Protein AF-A0A382ZUW4-F1 (afdb_monomer_lite)

Sequence (255 aa):
NIIAMASIPDFDPNNYHTYNIENFRNRVISDAYEPGSTFKIIPLALSLEKNTFSLSDSIYCEEGEFLLSSNKKLHDHEPHALLSLEDIMAYSSNIGFAKLSDSFNNDDLYKFLKYFGFGTKSFVSLSNESQGIIRNTSNWSKTSKNYISIGQELSITNLQLALAYSVIANGGFLVRPNIVKNVMNISTENMLNKKNYSIRRVISKETADLVMQSLDKVIEIGTGKELNLDNYKIAGKTGTAQKYIDGEYSNYIAT

Radius of gyration: 19.76 Å; chains: 1; bounding box: 51×43×52 Å

Structure (mmCIF, N/CA/C/O backbone):
data_AF-A0A382ZUW4-F1
#
_entry.id   AF-A0A382ZUW4-F1
#
loop_
_atom_site.group_PDB
_atom_site.id
_atom_site.type_symbol
_atom_site.label_atom_id
_atom_site.label_alt_id
_atom_site.label_comp_id
_atom_site.label_asym_id
_atom_site.label_entity_id
_atom_site.label_seq_id
_atom_site.pdbx_PDB_ins_code
_atom_site.Cartn_x
_atom_site.Cartn_y
_atom_site.Cartn_z
_atom_site.occupancy
_atom_site.B_iso_or_equiv
_atom_site.auth_seq_id
_atom_site.auth_comp_id
_atom_site.auth_asym_id
_atom_site.auth_atom_id
_atom_site.pdbx_PDB_model_num
ATOM 1 N N . ASN A 1 1 ? 7.912 -10.982 -13.586 1.00 86.50 1 ASN A N 1
ATOM 2 C CA . ASN A 1 1 ? 8.372 -10.194 -14.753 1.00 86.50 1 ASN A CA 1
ATOM 3 C C . ASN A 1 1 ? 7.693 -8.843 -14.762 1.00 86.50 1 ASN A C 1
ATOM 5 O O . ASN A 1 1 ? 6.499 -8.792 -14.505 1.00 86.50 1 ASN A O 1
ATOM 9 N N . ILE A 1 2 ? 8.447 -7.783 -15.041 1.00 92.62 2 ILE A N 1
ATOM 10 C CA . ILE A 1 2 ? 7.904 -6.457 -15.351 1.00 92.62 2 ILE A CA 1
ATOM 11 C C . ILE A 1 2 ? 7.501 -6.490 -16.827 1.00 92.62 2 ILE A C 1
ATOM 13 O O . ILE A 1 2 ? 8.342 -6.777 -17.674 1.00 92.62 2 ILE A O 1
ATOM 17 N N . ILE A 1 3 ? 6.219 -6.269 -17.116 1.00 93.38 3 ILE A N 1
ATOM 18 C CA . ILE A 1 3 ? 5.690 -6.272 -18.491 1.00 93.38 3 ILE A CA 1
ATOM 19 C C . ILE A 1 3 ? 5.759 -4.864 -19.088 1.00 93.38 3 ILE A C 1
ATOM 21 O O . ILE A 1 3 ? 6.132 -4.705 -20.244 1.00 93.38 3 ILE A O 1
ATOM 25 N N . ALA A 1 4 ? 5.453 -3.852 -18.277 1.00 95.00 4 ALA A N 1
ATOM 26 C CA . ALA A 1 4 ? 5.554 -2.448 -18.635 1.00 95.00 4 ALA A CA 1
ATOM 27 C C . ALA A 1 4 ? 6.025 -1.637 -17.422 1.00 95.00 4 ALA A C 1
ATOM 29 O O . ALA A 1 4 ? 5.730 -1.980 -16.275 1.00 95.00 4 ALA A O 1
ATOM 30 N N . MET A 1 5 ? 6.773 -0.572 -17.689 1.00 94.81 5 MET A N 1
ATOM 31 C CA . MET A 1 5 ? 7.198 0.427 -16.716 1.00 94.81 5 MET A CA 1
ATOM 32 C C . MET A 1 5 ? 7.303 1.749 -17.468 1.00 94.81 5 MET A C 1
ATOM 34 O O . MET A 1 5 ? 8.072 1.843 -18.419 1.00 94.81 5 MET A O 1
ATOM 38 N N . ALA A 1 6 ? 6.513 2.735 -17.061 1.00 93.94 6 ALA A N 1
ATOM 39 C CA . ALA A 1 6 ? 6.474 4.050 -17.682 1.00 93.94 6 ALA A CA 1
ATOM 40 C C . ALA A 1 6 ? 6.598 5.124 -16.601 1.00 93.94 6 ALA A C 1
ATOM 42 O O . ALA A 1 6 ? 6.102 4.950 -15.488 1.00 93.94 6 ALA A O 1
ATOM 43 N N . SER A 1 7 ? 7.278 6.217 -16.929 1.00 92.50 7 SER A N 1
ATOM 44 C CA . SER A 1 7 ? 7.509 7.352 -16.041 1.00 92.50 7 SER A CA 1
ATOM 45 C C . SER A 1 7 ? 7.300 8.622 -16.848 1.00 92.50 7 SER A C 1
ATOM 47 O O . SER A 1 7 ? 7.846 8.737 -17.939 1.00 92.50 7 SER A O 1
ATOM 49 N N . ILE A 1 8 ? 6.511 9.556 -16.321 1.00 91.12 8 ILE A N 1
ATOM 50 C CA . ILE A 1 8 ? 6.283 10.863 -16.940 1.00 91.12 8 ILE A CA 1
ATOM 51 C C . ILE A 1 8 ? 6.610 11.994 -15.947 1.00 91.12 8 ILE A C 1
ATOM 53 O O . ILE A 1 8 ? 6.440 11.801 -14.738 1.00 91.12 8 ILE A O 1
ATOM 57 N N . PRO A 1 9 ? 7.068 13.170 -16.418 1.00 92.25 9 PRO A N 1
ATOM 58 C CA . PRO A 1 9 ? 7.468 13.455 -17.802 1.00 92.25 9 PRO A CA 1
ATOM 59 C C . PRO A 1 9 ? 8.665 12.595 -18.242 1.00 92.25 9 PRO A C 1
ATOM 61 O O . PRO A 1 9 ? 9.509 12.256 -17.416 1.00 92.25 9 PRO A O 1
ATOM 64 N N . ASP A 1 10 ? 8.694 12.231 -19.526 1.00 92.06 10 ASP A N 1
ATOM 65 C CA . ASP A 1 10 ? 9.742 11.402 -20.142 1.00 92.06 10 ASP A CA 1
ATOM 66 C C . ASP A 1 10 ? 10.670 12.261 -21.030 1.00 92.06 10 ASP A C 1
ATOM 68 O O . ASP A 1 10 ? 10.562 13.497 -21.066 1.00 92.06 10 ASP A O 1
ATOM 72 N N . PHE A 1 11 ? 11.592 11.622 -21.743 1.00 94.56 11 PHE A N 1
ATOM 73 C CA . PHE A 1 11 ? 12.515 12.242 -22.687 1.00 94.56 11 PHE A CA 1
ATOM 74 C C . PHE A 1 11 ? 12.698 11.384 -23.946 1.00 94.56 11 PHE A C 1
ATOM 76 O O . PHE A 1 11 ? 12.593 10.161 -23.904 1.00 94.56 11 PHE A O 1
ATOM 83 N N . ASP A 1 12 ? 13.021 12.019 -25.077 1.00 95.88 12 ASP A N 1
ATOM 84 C CA . ASP A 1 12 ? 13.465 11.297 -26.274 1.00 95.88 12 ASP A CA 1
ATOM 85 C C . ASP A 1 12 ? 14.979 11.036 -26.178 1.00 95.88 12 ASP A C 1
ATOM 87 O O . ASP A 1 12 ? 15.761 11.993 -26.204 1.00 95.88 12 ASP A O 1
ATOM 91 N N . PRO A 1 13 ? 15.436 9.773 -26.098 1.00 94.69 13 PRO A N 1
ATOM 92 C CA . PRO A 1 13 ? 16.858 9.462 -26.014 1.00 94.69 13 PRO A CA 1
ATOM 93 C C . PRO A 1 13 ? 17.650 9.887 -27.261 1.00 94.69 13 PRO A C 1
ATOM 95 O O . PRO A 1 13 ? 18.852 10.124 -27.143 1.00 94.69 13 PRO A O 1
ATOM 98 N N . ASN A 1 14 ? 17.015 10.053 -28.429 1.00 97.38 14 ASN A N 1
ATOM 99 C CA . ASN A 1 14 ? 17.683 10.582 -29.626 1.00 97.38 14 ASN A CA 1
ATOM 100 C C . ASN A 1 14 ? 17.950 12.093 -29.530 1.00 97.38 14 ASN A C 1
ATOM 102 O O . ASN A 1 14 ? 18.879 12.594 -30.159 1.00 97.38 14 ASN A O 1
ATOM 106 N N . ASN A 1 15 ? 17.170 12.814 -28.719 1.00 96.50 15 ASN A N 1
ATOM 107 C CA . ASN A 1 15 ? 17.236 14.268 -28.553 1.00 96.50 15 ASN A CA 1
ATOM 108 C C . ASN A 1 15 ? 17.419 14.676 -27.080 1.00 96.50 15 ASN A C 1
ATOM 110 O O . ASN A 1 15 ? 16.984 15.752 -26.666 1.00 96.50 15 ASN A O 1
ATOM 114 N N . TYR A 1 16 ? 18.082 13.831 -26.282 1.00 94.31 16 TYR A N 1
ATOM 115 C CA . TYR A 1 16 ? 18.131 13.944 -24.818 1.00 94.31 16 TYR A CA 1
ATOM 116 C C . TYR A 1 16 ? 18.601 15.322 -24.316 1.00 94.31 16 TYR A C 1
ATOM 118 O O . TYR A 1 16 ? 18.093 15.827 -23.323 1.00 94.31 16 TYR A O 1
ATOM 126 N N . HIS A 1 17 ? 19.524 15.969 -25.031 1.00 95.44 17 HIS A N 1
ATOM 127 C CA . HIS A 1 17 ? 20.090 17.280 -24.694 1.00 95.44 17 HIS A CA 1
ATOM 128 C C . HIS A 1 17 ? 19.070 18.437 -24.697 1.00 95.44 17 HIS A C 1
ATOM 130 O O . HIS A 1 17 ? 19.372 19.509 -24.180 1.00 95.44 17 HIS A O 1
ATOM 136 N N . THR A 1 18 ? 17.882 18.237 -25.275 1.00 96.12 18 THR A N 1
ATOM 137 C CA . THR A 1 18 ? 16.794 19.232 -25.301 1.00 96.12 18 THR A CA 1
ATOM 138 C C . THR A 1 18 ? 15.864 19.150 -24.086 1.00 96.12 18 THR A C 1
ATOM 140 O O . THR A 1 18 ? 15.024 20.029 -23.894 1.00 96.12 18 THR A O 1
ATOM 143 N N . TYR A 1 19 ? 16.016 18.119 -23.251 1.00 95.94 19 TYR A N 1
ATOM 144 C CA . TYR A 1 19 ? 15.173 17.866 -22.085 1.00 95.94 19 TYR A CA 1
ATOM 145 C C . TYR A 1 19 ? 15.888 18.243 -20.784 1.00 95.94 19 TYR A C 1
ATOM 147 O O . TYR A 1 19 ? 17.115 18.232 -20.687 1.00 95.94 19 TYR A O 1
ATOM 155 N N . ASN A 1 20 ? 15.104 18.548 -19.747 1.00 95.12 20 ASN A N 1
ATOM 156 C CA . ASN A 1 20 ? 15.636 18.731 -18.401 1.00 95.12 20 ASN A CA 1
ATOM 157 C C . ASN A 1 20 ? 16.141 17.385 -17.854 1.00 95.12 20 ASN A C 1
ATOM 159 O O . ASN A 1 20 ? 15.473 16.364 -18.012 1.00 95.12 20 ASN A O 1
ATOM 163 N N . ILE A 1 21 ? 17.284 17.392 -17.163 1.00 91.69 21 ILE A N 1
ATOM 164 C CA . ILE A 1 21 ? 17.867 16.200 -16.534 1.00 91.69 21 ILE A CA 1
ATOM 165 C C . ILE A 1 21 ? 16.903 15.497 -15.561 1.00 91.69 21 ILE A C 1
ATOM 167 O O . ILE A 1 21 ? 16.954 14.276 -15.421 1.00 91.69 21 ILE A O 1
ATOM 171 N N . GLU A 1 22 ? 15.969 16.233 -14.950 1.00 90.38 22 GLU A N 1
ATOM 172 C CA . GLU A 1 22 ? 14.911 15.682 -14.092 1.00 90.38 22 GLU A CA 1
ATOM 173 C C . GLU A 1 22 ? 13.962 14.719 -14.826 1.00 90.38 22 GLU A C 1
ATOM 175 O O . GLU A 1 22 ? 13.351 13.856 -14.188 1.00 90.38 22 GLU A O 1
ATOM 180 N N . ASN A 1 23 ? 13.841 14.820 -16.155 1.00 92.62 23 ASN A N 1
ATOM 181 C CA . ASN A 1 23 ? 13.031 13.901 -16.961 1.00 92.62 23 ASN A CA 1
ATOM 182 C C . ASN A 1 23 ? 13.703 12.534 -17.133 1.00 92.62 23 ASN A C 1
ATOM 184 O O . ASN A 1 23 ? 13.030 11.556 -17.431 1.00 92.62 23 ASN A O 1
ATOM 188 N N . PHE A 1 24 ? 15.019 12.426 -16.919 1.00 91.88 24 PHE A N 1
ATOM 189 C CA . PHE A 1 24 ? 15.742 11.154 -17.079 1.00 91.88 24 PHE A CA 1
ATOM 190 C C . PHE A 1 24 ? 15.515 10.204 -15.898 1.00 91.88 24 PHE A C 1
ATOM 192 O O . PHE A 1 24 ? 15.989 9.064 -15.878 1.00 91.88 24 PHE A O 1
ATOM 199 N N . ARG A 1 25 ? 14.809 10.684 -14.875 1.00 91.38 25 ARG A N 1
ATOM 200 C CA . ARG A 1 25 ? 14.517 9.951 -13.657 1.00 91.38 25 ARG A CA 1
ATOM 201 C C . ARG A 1 25 ? 13.393 8.945 -13.896 1.00 91.38 25 ARG A C 1
ATOM 203 O O . ARG A 1 25 ? 12.265 9.308 -14.216 1.00 91.38 25 ARG A O 1
ATOM 210 N N . ASN A 1 26 ? 13.676 7.669 -13.639 1.00 94.38 26 ASN A N 1
ATOM 211 C CA . ASN A 1 26 ? 12.643 6.638 -13.604 1.00 94.38 26 ASN A CA 1
ATOM 212 C C . ASN A 1 26 ? 11.903 6.662 -12.258 1.00 94.38 26 ASN A C 1
ATOM 214 O O . ASN A 1 26 ? 12.249 5.935 -11.319 1.00 94.38 26 ASN A O 1
ATOM 218 N N . ARG A 1 27 ? 10.851 7.482 -12.190 1.00 94.62 27 ARG A N 1
ATOM 219 C CA . ARG A 1 27 ? 10.090 7.760 -10.963 1.00 94.62 27 ARG A CA 1
ATOM 220 C C . ARG A 1 27 ? 9.461 6.515 -10.350 1.00 94.62 27 ARG A C 1
ATOM 222 O O . ARG A 1 27 ? 9.294 6.459 -9.137 1.00 94.62 27 ARG A O 1
ATOM 229 N N . VAL A 1 28 ? 9.206 5.477 -11.152 1.00 95.00 28 VAL A N 1
ATOM 230 C CA . VAL A 1 28 ? 8.639 4.203 -10.680 1.00 95.00 28 VAL A CA 1
ATOM 231 C C . VAL A 1 28 ? 9.516 3.542 -9.613 1.00 95.00 28 VAL A C 1
ATOM 233 O O . VAL A 1 28 ? 8.997 2.901 -8.696 1.00 95.00 28 VAL A O 1
ATOM 236 N N . ILE A 1 29 ? 10.838 3.697 -9.729 1.00 96.19 29 ILE A N 1
ATOM 237 C CA . ILE A 1 29 ? 11.817 3.080 -8.825 1.00 96.19 29 ILE A CA 1
ATOM 238 C C . ILE A 1 29 ? 12.565 4.096 -7.966 1.00 96.19 29 ILE A C 1
ATOM 240 O O . ILE A 1 29 ? 13.100 3.720 -6.925 1.00 96.19 29 ILE A O 1
ATOM 244 N N . SER A 1 30 ? 12.647 5.358 -8.386 1.00 94.94 30 SER A N 1
ATOM 245 C CA . SER A 1 30 ? 13.457 6.364 -7.698 1.00 94.94 30 SER A CA 1
ATOM 246 C C . SER A 1 30 ? 12.671 7.252 -6.747 1.00 94.94 30 SER A C 1
ATOM 248 O O . SER A 1 30 ? 13.274 7.819 -5.835 1.00 94.94 30 SER A O 1
ATOM 250 N N . ASP A 1 31 ? 11.370 7.435 -6.963 1.00 93.94 31 ASP A N 1
ATOM 251 C CA . ASP A 1 31 ? 10.562 8.380 -6.189 1.00 93.94 31 ASP A CA 1
ATOM 252 C C . ASP A 1 31 ? 9.855 7.582 -5.101 1.00 93.94 31 ASP A C 1
ATOM 254 O O . ASP A 1 31 ? 9.109 6.644 -5.379 1.00 93.94 31 ASP A O 1
ATOM 258 N N . ALA A 1 32 ? 10.148 7.927 -3.848 1.00 94.31 32 ALA A N 1
ATOM 259 C CA . ALA A 1 32 ? 9.439 7.389 -2.702 1.00 94.31 32 ALA A CA 1
ATOM 260 C C . ALA A 1 32 ? 8.467 8.446 -2.185 1.00 94.31 32 ALA A C 1
ATOM 262 O O . ALA A 1 32 ? 8.841 9.608 -2.028 1.00 94.31 32 ALA A O 1
ATOM 263 N N . TYR A 1 33 ? 7.238 8.031 -1.918 1.00 94.38 33 TYR A N 1
ATOM 264 C CA . TYR A 1 33 ? 6.149 8.902 -1.493 1.00 94.38 33 TYR A CA 1
ATOM 265 C C . TYR A 1 33 ? 5.260 8.175 -0.483 1.00 94.38 33 TYR A C 1
ATOM 267 O O . TYR A 1 33 ? 5.377 6.957 -0.317 1.00 94.38 33 TYR A O 1
ATOM 275 N N . GLU A 1 34 ? 4.401 8.918 0.210 1.00 95.44 34 GLU A N 1
ATOM 276 C CA . GLU A 1 34 ? 3.400 8.326 1.096 1.00 95.44 34 GLU A CA 1
ATOM 277 C C . GLU A 1 34 ? 2.258 7.722 0.261 1.00 95.44 34 GLU A C 1
ATOM 279 O O . GLU A 1 34 ? 1.581 8.457 -0.456 1.00 95.44 34 GLU A O 1
ATOM 284 N N . PRO A 1 35 ? 2.029 6.400 0.308 1.00 95.06 35 PRO A N 1
ATOM 285 C CA . PRO A 1 35 ? 1.096 5.726 -0.601 1.00 95.06 35 PRO A CA 1
ATOM 286 C C . PRO A 1 35 ? -0.388 5.995 -0.315 1.00 95.06 35 PRO A C 1
ATOM 288 O O . PRO A 1 35 ? -1.248 5.671 -1.145 1.00 95.06 35 PRO A O 1
ATOM 291 N N . GLY A 1 36 ? -0.708 6.541 0.863 1.00 94.81 36 GLY A N 1
ATOM 292 C CA . GLY A 1 36 ? -2.081 6.779 1.296 1.00 94.81 36 GLY A CA 1
ATOM 293 C C . GLY A 1 36 ? -2.942 5.515 1.206 1.00 94.81 36 GLY A C 1
ATOM 294 O O . GLY A 1 36 ? -2.493 4.396 1.465 1.00 94.81 36 GLY A O 1
ATOM 295 N N . SER A 1 37 ? -4.193 5.674 0.769 1.00 95.19 37 SER A N 1
ATOM 296 C CA . SER A 1 37 ? -5.183 4.586 0.781 1.00 95.19 37 SER A CA 1
ATOM 297 C C . SER A 1 37 ? -4.825 3.354 -0.061 1.00 95.19 37 SER A C 1
ATOM 299 O O . SER A 1 37 ? -5.344 2.276 0.230 1.00 95.19 37 SER A O 1
ATOM 301 N N . THR A 1 38 ? -3.920 3.452 -1.044 1.00 95.88 38 THR A N 1
ATOM 302 C CA . THR A 1 38 ? -3.452 2.268 -1.799 1.00 95.88 38 THR A CA 1
ATOM 303 C C . THR A 1 38 ? -2.745 1.244 -0.906 1.00 95.88 38 THR A C 1
ATOM 305 O O . THR A 1 38 ? -2.681 0.061 -1.241 1.00 95.88 38 THR A O 1
ATOM 308 N N . PHE A 1 39 ? -2.250 1.681 0.252 1.00 97.50 39 PHE A N 1
ATOM 309 C CA . PHE A 1 39 ? -1.511 0.872 1.211 1.00 97.50 39 PHE A CA 1
ATOM 310 C C . PHE A 1 39 ? -2.391 0.029 2.138 1.00 97.50 39 PHE A C 1
ATOM 312 O O . PHE A 1 39 ? -1.900 -0.904 2.770 1.00 97.50 39 PHE A O 1
ATOM 319 N N . LYS A 1 40 ? -3.693 0.321 2.211 1.00 98.06 40 LYS A N 1
ATOM 320 C CA . LYS A 1 40 ? -4.644 -0.309 3.145 1.00 98.06 40 LYS A CA 1
ATOM 321 C C . LYS A 1 40 ? -4.769 -1.832 2.992 1.00 98.06 40 LYS A C 1
ATOM 323 O O . LYS A 1 40 ? -5.182 -2.507 3.930 1.00 98.06 40 LYS A O 1
ATOM 328 N N . ILE A 1 41 ? -4.297 -2.394 1.874 1.00 98.25 41 ILE A N 1
ATOM 329 C CA . ILE A 1 41 ? -4.129 -3.847 1.709 1.00 98.25 41 ILE A CA 1
ATOM 330 C C . ILE A 1 41 ? -3.250 -4.475 2.800 1.00 98.25 41 ILE A C 1
ATOM 332 O O . ILE A 1 41 ? -3.447 -5.634 3.146 1.00 98.25 41 ILE A O 1
ATOM 336 N N . ILE A 1 42 ? -2.295 -3.728 3.357 1.00 98.69 42 ILE A N 1
ATOM 337 C CA . ILE A 1 42 ? -1.332 -4.234 4.336 1.00 98.69 42 ILE A CA 1
ATOM 338 C C . ILE A 1 42 ? -1.969 -4.478 5.708 1.00 98.69 42 ILE A C 1
ATOM 340 O O . ILE A 1 42 ? -1.914 -5.616 6.172 1.00 98.69 42 ILE A O 1
ATOM 344 N N . PRO A 1 43 ? -2.573 -3.481 6.385 1.00 98.56 43 PRO A N 1
ATOM 345 C CA . PRO A 1 43 ? -3.249 -3.728 7.658 1.00 98.56 43 PRO A CA 1
ATOM 346 C C . PRO A 1 43 ? -4.433 -4.692 7.514 1.00 98.56 43 PRO A C 1
ATOM 348 O O . PRO A 1 43 ? -4.643 -5.504 8.414 1.00 98.56 43 PRO A O 1
ATOM 351 N N . LEU A 1 44 ? -5.147 -4.671 6.377 1.00 98.69 44 LEU A N 1
ATOM 352 C CA . LEU A 1 44 ? -6.187 -5.660 6.081 1.00 98.69 44 LEU A CA 1
ATOM 353 C C . LEU A 1 44 ? -5.600 -7.077 6.083 1.00 98.69 44 LEU A C 1
ATOM 355 O O . LEU A 1 44 ? -6.014 -7.912 6.886 1.00 98.69 44 LEU A O 1
ATOM 359 N N . ALA A 1 45 ? -4.583 -7.327 5.253 1.00 98.69 45 ALA A N 1
ATOM 360 C CA . ALA A 1 45 ? -3.927 -8.628 5.167 1.00 98.69 45 ALA A CA 1
ATOM 361 C C . ALA A 1 45 ? -3.343 -9.078 6.513 1.00 98.69 45 ALA A C 1
ATOM 363 O O . ALA A 1 45 ? -3.424 -10.255 6.839 1.00 98.69 45 ALA A O 1
ATOM 364 N N . LEU A 1 46 ? -2.781 -8.161 7.309 1.00 98.75 46 LEU A N 1
ATOM 365 C CA . LEU A 1 46 ? -2.236 -8.489 8.626 1.00 98.75 46 LEU A CA 1
ATOM 366 C C . LEU A 1 46 ? -3.326 -8.956 9.596 1.00 98.75 46 LEU A C 1
ATOM 368 O O . LEU A 1 46 ? -3.134 -9.956 10.285 1.00 98.75 46 LEU A O 1
ATOM 372 N N . SER A 1 47 ? -4.455 -8.245 9.651 1.00 98.56 47 SER A N 1
ATOM 373 C CA . SER A 1 47 ? -5.569 -8.606 10.538 1.00 98.56 47 SER A CA 1
ATOM 374 C C . SER A 1 47 ? -6.168 -9.973 10.191 1.00 98.56 47 SER A C 1
ATOM 376 O O . SER A 1 47 ? -6.396 -10.794 11.080 1.00 98.56 47 SER A O 1
ATOM 378 N N . LEU A 1 48 ? -6.314 -10.253 8.893 1.00 98.62 48 LEU A N 1
ATOM 379 C CA . LEU A 1 48 ? -6.814 -11.525 8.377 1.00 98.62 48 LEU A CA 1
ATOM 380 C C . LEU A 1 48 ? -5.810 -12.663 8.614 1.00 98.62 48 LEU A C 1
ATOM 382 O O . LEU A 1 48 ? -6.178 -13.700 9.152 1.00 98.62 48 LEU A O 1
ATOM 386 N N . GLU A 1 49 ? -4.522 -12.457 8.312 1.00 98.62 49 GLU A N 1
ATOM 387 C CA . GLU A 1 49 ? -3.476 -13.475 8.512 1.00 98.62 49 GLU A CA 1
ATOM 388 C C . GLU A 1 49 ? -3.320 -13.857 9.990 1.00 98.62 49 GLU A C 1
ATOM 390 O O . GLU A 1 49 ? -3.032 -15.008 10.319 1.00 98.62 49 GLU A O 1
ATOM 395 N N . LYS A 1 50 ? -3.529 -12.900 10.902 1.00 98.06 50 LYS A N 1
ATOM 396 C CA . LYS A 1 50 ? -3.509 -13.153 12.348 1.00 98.06 50 LYS A CA 1
ATOM 397 C C . LYS A 1 50 ? -4.847 -13.644 12.901 1.00 98.06 50 LYS A C 1
ATOM 399 O O . LYS A 1 50 ? -4.904 -13.934 14.095 1.00 98.06 50 LYS A O 1
ATOM 404 N N . ASN A 1 51 ? -5.883 -13.763 12.067 1.00 97.38 51 ASN A N 1
ATOM 405 C CA . ASN A 1 51 ? -7.256 -14.094 12.456 1.00 97.38 51 ASN A CA 1
ATOM 406 C C . ASN A 1 51 ? -7.785 -13.198 13.592 1.00 97.38 51 ASN A C 1
ATOM 408 O O . ASN A 1 51 ? -8.498 -13.666 14.478 1.00 97.38 51 ASN A O 1
ATOM 412 N N . THR A 1 52 ? -7.389 -11.921 13.613 1.00 97.62 52 THR A N 1
ATOM 413 C CA . THR A 1 52 ? -7.874 -10.965 14.621 1.00 97.62 52 THR A CA 1
ATOM 414 C C . THR A 1 52 ? -9.216 -10.359 14.233 1.00 97.62 52 THR A C 1
ATOM 416 O O . THR A 1 52 ? -9.939 -9.911 15.116 1.00 97.62 52 THR A O 1
ATOM 419 N N . PHE A 1 53 ? -9.532 -10.361 12.936 1.00 97.94 53 PHE A N 1
ATOM 420 C CA . PHE A 1 53 ? -10.800 -9.935 12.349 1.00 97.94 53 PHE A CA 1
ATOM 421 C C . PHE A 1 53 ? -11.174 -10.854 11.178 1.00 97.94 53 PHE A C 1
ATOM 423 O O . PHE A 1 53 ? -10.302 -11.380 10.484 1.00 97.94 53 PHE A O 1
ATOM 430 N N . SER A 1 54 ? -12.473 -10.985 10.934 1.00 97.94 54 SER A N 1
ATOM 431 C CA . SER A 1 54 ? -13.093 -11.527 9.722 1.00 97.94 54 SER A CA 1
ATOM 432 C C . SER A 1 54 ? -13.654 -10.393 8.858 1.00 97.94 54 SER A C 1
ATOM 434 O O . SER A 1 54 ? -13.910 -9.300 9.355 1.00 97.94 54 SER A O 1
ATOM 436 N N . LEU A 1 55 ? -13.907 -10.640 7.567 1.00 97.75 55 LEU A N 1
ATOM 437 C CA . LEU A 1 55 ? -14.444 -9.607 6.662 1.00 97.75 55 LEU A CA 1
ATOM 438 C C . LEU A 1 55 ? -15.811 -9.047 7.097 1.00 97.75 55 LEU A C 1
ATOM 440 O O . LEU A 1 55 ? -16.092 -7.876 6.864 1.00 97.75 55 LEU A O 1
ATOM 444 N N . SER A 1 56 ? -16.630 -9.866 7.761 1.00 97.81 56 SER A N 1
ATOM 445 C CA . SER A 1 56 ? -17.943 -9.477 8.290 1.00 97.81 56 SER A CA 1
ATOM 446 C C . SER A 1 56 ? -17.882 -8.749 9.634 1.00 97.81 56 SER A C 1
ATOM 448 O O . SER A 1 56 ? -18.886 -8.183 10.071 1.00 97.81 56 SER A O 1
ATOM 450 N N . ASP A 1 57 ? -16.739 -8.792 10.324 1.00 98.25 57 ASP A N 1
ATOM 451 C CA . ASP A 1 57 ? -16.597 -8.114 11.608 1.00 98.25 57 ASP A CA 1
ATOM 452 C C . ASP A 1 57 ? -16.663 -6.609 11.387 1.00 98.25 57 ASP A C 1
ATOM 454 O O . ASP A 1 57 ? -16.161 -6.084 10.394 1.00 98.25 57 ASP A O 1
ATOM 458 N N . SER A 1 58 ? -17.318 -5.915 12.311 1.00 97.69 58 SER A N 1
ATOM 459 C CA . SER A 1 58 ? -17.650 -4.508 12.131 1.00 97.69 58 SER A CA 1
ATOM 460 C C . SER A 1 58 ? -16.894 -3.602 13.093 1.00 97.69 58 SER A C 1
ATOM 462 O O . SER A 1 58 ? -16.671 -3.945 14.255 1.00 97.69 58 SER A O 1
ATOM 464 N N . ILE A 1 59 ? -16.539 -2.413 12.616 1.00 98.38 59 ILE A N 1
ATOM 465 C CA . ILE A 1 59 ? -15.913 -1.350 13.403 1.00 98.38 59 ILE A CA 1
ATOM 466 C C . ILE A 1 59 ? -16.818 -0.123 13.345 1.00 98.38 59 ILE A C 1
ATOM 468 O O . ILE A 1 59 ? -17.340 0.242 12.293 1.00 98.38 59 ILE A O 1
ATOM 472 N N . TYR A 1 60 ? -16.998 0.525 14.495 1.00 98.19 60 TYR A N 1
ATOM 473 C CA . TYR A 1 60 ? -17.661 1.821 14.558 1.00 98.19 60 TYR A CA 1
ATOM 474 C C . TYR A 1 60 ? -16.712 2.919 14.047 1.00 98.19 60 TYR A C 1
ATOM 476 O O . TYR A 1 60 ? -15.682 3.188 14.672 1.00 98.19 60 TYR A O 1
ATOM 484 N N . CYS A 1 61 ? -17.050 3.544 12.923 1.00 97.38 61 CYS A N 1
ATOM 485 C CA . CYS A 1 61 ? -16.301 4.591 12.225 1.00 97.38 61 CYS A CA 1
ATOM 486 C C . CYS A 1 61 ? -16.681 6.022 12.652 1.00 97.38 61 CYS A C 1
ATOM 488 O O . CYS A 1 61 ? -16.313 6.978 11.974 1.00 97.38 61 CYS A O 1
ATOM 490 N N . GLU A 1 62 ? -17.336 6.181 13.810 1.00 97.56 62 GLU A N 1
ATOM 491 C CA . GLU A 1 62 ? -17.518 7.480 14.491 1.00 97.56 62 GLU A CA 1
ATOM 492 C C . GLU A 1 62 ? -18.252 8.528 13.644 1.00 97.56 62 GLU A C 1
ATOM 494 O O . GLU A 1 62 ? -17.958 9.719 13.726 1.00 97.56 62 GLU A O 1
ATOM 499 N N . GLU A 1 63 ? -19.178 8.090 12.786 1.00 96.69 63 GLU A N 1
ATOM 500 C CA . GLU A 1 63 ? -19.929 8.978 11.887 1.00 96.69 63 GLU A CA 1
ATOM 501 C C . GLU A 1 63 ? -19.010 9.870 11.025 1.00 96.69 63 GLU A C 1
ATOM 503 O O . GLU A 1 63 ? -19.373 10.983 10.648 1.00 96.69 63 GLU A O 1
ATOM 508 N N . GLY A 1 64 ? -17.797 9.395 10.713 1.00 94.81 64 GLY A N 1
ATOM 509 C CA . GLY A 1 64 ? -16.838 10.078 9.842 1.00 94.81 64 GLY A CA 1
ATOM 510 C C . GLY A 1 64 ? -15.883 11.069 10.516 1.00 94.81 64 GLY A C 1
ATOM 511 O O . GLY A 1 64 ? -15.033 11.631 9.819 1.00 94.81 64 GLY A O 1
ATOM 512 N N . GLU A 1 65 ? -15.942 11.266 11.838 1.00 96.62 65 GLU A N 1
ATOM 513 C CA . GLU A 1 65 ? -14.971 12.090 12.573 1.00 96.62 65 GLU A CA 1
ATOM 514 C C . GLU A 1 65 ? -14.491 11.406 13.858 1.00 96.62 65 GLU A C 1
ATOM 516 O O . GLU A 1 65 ? -15.253 11.173 14.789 1.00 96.62 65 GLU A O 1
ATOM 521 N N . PHE A 1 66 ? -13.183 11.160 13.958 1.00 95.75 66 PHE A N 1
ATOM 522 C CA . PHE A 1 66 ? -12.589 10.487 15.113 1.00 95.75 66 PHE A CA 1
ATOM 523 C C . PHE A 1 66 ? -11.428 11.278 15.713 1.00 95.75 66 PHE A C 1
ATOM 525 O O . PHE A 1 66 ? -10.435 11.575 15.044 1.00 95.75 66 PHE A O 1
ATOM 532 N N . LEU A 1 67 ? -11.507 11.574 17.013 1.00 94.81 67 LEU A N 1
ATOM 533 C CA . LEU A 1 67 ? -10.414 12.190 17.765 1.00 94.81 67 LEU A CA 1
ATOM 534 C C . LEU A 1 67 ? -9.371 11.131 18.159 1.00 94.81 67 LEU A C 1
ATOM 536 O O . LEU A 1 67 ? -9.440 10.535 19.231 1.00 94.81 67 LEU A O 1
ATOM 540 N N . LEU A 1 68 ? -8.376 10.924 17.294 1.00 92.38 68 LEU A N 1
ATOM 541 C CA . LEU A 1 68 ? -7.299 9.950 17.496 1.00 92.38 68 LEU A CA 1
ATOM 542 C C . LEU A 1 68 ? -6.408 10.282 18.706 1.00 92.38 68 LEU A C 1
ATOM 544 O O . LEU A 1 68 ? -5.909 9.398 19.398 1.00 92.38 68 LEU A O 1
ATOM 548 N N . SER A 1 69 ? -6.158 11.567 18.951 1.00 90.00 69 SER A N 1
ATOM 549 C CA . SER A 1 69 ? -5.478 12.055 20.157 1.00 90.00 69 SER A CA 1
ATOM 550 C C . SER A 1 69 ? -5.901 13.495 20.430 1.00 90.00 69 SER A C 1
ATOM 552 O O . SER A 1 69 ? -6.493 14.111 19.550 1.00 90.00 69 SER A O 1
ATOM 554 N N . SER A 1 70 ? -5.571 14.053 21.602 1.00 80.94 70 SER A N 1
ATOM 555 C CA . SER A 1 70 ? -6.066 15.360 22.078 1.00 80.94 70 SER A CA 1
ATOM 556 C C . SER A 1 70 ? -6.089 16.483 21.030 1.00 80.94 70 SER A C 1
ATOM 558 O O . SER A 1 70 ? -7.005 17.292 21.061 1.00 80.94 70 SER A O 1
ATOM 560 N N . ASN A 1 71 ? -5.142 16.496 20.081 1.00 83.75 71 ASN A N 1
ATOM 561 C CA . ASN A 1 71 ? -5.053 17.506 19.019 1.00 83.75 71 ASN A CA 1
ATOM 562 C C . ASN A 1 71 ? -5.019 16.923 17.591 1.00 83.75 71 ASN A C 1
ATOM 564 O O . ASN A 1 71 ? -4.627 17.623 16.661 1.00 83.75 71 ASN A O 1
ATOM 568 N N . LYS A 1 72 ? -5.359 15.644 17.389 1.00 87.56 72 LYS A N 1
ATOM 569 C CA . LYS A 1 72 ? -5.336 15.011 16.059 1.00 87.56 72 LYS A CA 1
ATOM 570 C C . LYS A 1 72 ? -6.667 14.335 15.773 1.00 87.56 72 LYS A C 1
ATOM 572 O O . LYS A 1 72 ? -7.021 13.375 16.456 1.00 87.56 72 LYS A O 1
ATOM 577 N N . LYS A 1 73 ? -7.360 14.822 14.746 1.00 92.19 73 LYS A N 1
ATOM 578 C CA . LYS A 1 73 ? -8.584 14.222 14.216 1.00 92.19 73 LYS A CA 1
ATOM 579 C C . LYS A 1 73 ? -8.284 13.440 12.942 1.00 92.19 73 LYS A C 1
ATOM 581 O O . LYS A 1 73 ? -7.403 13.819 12.170 1.00 92.19 73 LYS A O 1
ATOM 586 N N . LEU A 1 74 ? -9.010 12.351 12.751 1.00 92.69 74 LEU A N 1
ATOM 587 C CA . LEU A 1 74 ? -9.125 11.643 11.486 1.00 92.69 74 LEU A CA 1
ATOM 588 C C . LEU A 1 74 ? -10.523 11.878 10.931 1.00 92.69 74 LEU A C 1
ATOM 590 O O . LEU A 1 74 ? -11.494 11.905 11.686 1.00 92.69 74 LEU A O 1
ATOM 594 N N . HIS A 1 75 ? -10.590 12.014 9.613 1.00 93.12 75 HIS A N 1
ATOM 595 C CA . HIS A 1 75 ? -11.834 12.170 8.882 1.00 93.12 75 HIS A CA 1
ATOM 596 C C . HIS A 1 75 ? -11.926 11.100 7.802 1.00 93.12 75 HIS A C 1
ATOM 598 O O . HIS A 1 75 ? -10.927 10.780 7.136 1.00 93.12 75 HIS A O 1
ATOM 604 N N . ASP A 1 76 ? -13.132 10.578 7.634 1.00 91.88 76 ASP A N 1
ATOM 605 C CA . ASP A 1 76 ? -13.499 9.813 6.452 1.00 91.88 76 ASP A CA 1
ATOM 606 C C . ASP A 1 76 ? -14.067 10.745 5.383 1.00 91.88 76 ASP A C 1
ATOM 608 O O . ASP A 1 76 ? -14.490 11.865 5.664 1.00 91.88 76 ASP A O 1
ATOM 612 N N . HIS A 1 77 ? -14.027 10.292 4.129 1.00 86.44 77 HIS A N 1
ATOM 613 C CA . HIS A 1 77 ? -14.613 11.053 3.028 1.00 86.44 77 HIS A CA 1
ATOM 614 C C . HIS A 1 77 ? -16.141 11.098 3.131 1.00 86.44 77 HIS A C 1
ATOM 616 O O . HIS A 1 77 ? -16.746 12.139 2.885 1.00 86.44 77 HIS A O 1
ATOM 622 N N . GLU A 1 78 ? -16.735 9.976 3.535 1.00 88.00 78 GLU A N 1
ATOM 623 C CA . GLU A 1 78 ? -18.165 9.827 3.770 1.00 88.00 78 GLU A CA 1
ATOM 624 C C . GLU A 1 78 ? -18.400 9.376 5.219 1.00 88.00 78 GLU A C 1
ATOM 626 O O . GLU A 1 78 ? -17.654 8.529 5.727 1.00 88.00 78 GLU A O 1
ATOM 631 N N . PRO A 1 79 ? -19.399 9.951 5.912 1.00 93.69 79 PRO A N 1
ATOM 632 C CA . PRO A 1 79 ? -19.700 9.585 7.284 1.00 93.69 79 PRO A CA 1
ATOM 633 C C . PRO A 1 79 ? -20.406 8.232 7.334 1.00 93.69 79 PRO A C 1
ATOM 635 O O . PRO A 1 79 ? -21.446 8.028 6.706 1.00 93.69 79 PRO A O 1
ATOM 638 N N . HIS A 1 80 ? -19.860 7.322 8.136 1.00 95.00 80 HIS A N 1
ATOM 639 C CA . HIS A 1 80 ? -20.473 6.029 8.400 1.00 95.00 80 HIS A CA 1
ATOM 640 C C . HIS A 1 80 ? -20.402 5.678 9.885 1.00 95.00 80 HIS A C 1
ATOM 642 O O . HIS A 1 80 ? -19.376 5.872 10.541 1.00 95.00 80 HIS A O 1
ATOM 648 N N . ALA A 1 81 ? -21.496 5.110 10.387 1.00 96.00 81 ALA A N 1
ATOM 649 C CA . ALA A 1 81 ? -21.618 4.611 11.746 1.00 96.00 81 ALA A CA 1
ATOM 650 C C . ALA A 1 81 ? -20.812 3.322 11.932 1.00 96.00 81 ALA A C 1
ATOM 652 O O . ALA A 1 81 ? -19.697 3.329 12.434 1.00 96.00 81 ALA A O 1
ATOM 653 N N . LEU A 1 82 ? -21.378 2.193 11.515 1.00 97.50 82 LEU A N 1
ATOM 654 C CA . LEU A 1 82 ? -20.794 0.868 11.634 1.00 97.50 82 LEU A CA 1
ATOM 655 C C . LEU A 1 82 ? -20.509 0.350 10.228 1.00 97.50 82 LEU A C 1
ATOM 657 O O . LEU A 1 82 ? -21.414 0.325 9.396 1.00 97.50 82 LEU A O 1
ATOM 661 N N . LEU A 1 83 ? -19.274 -0.067 9.974 1.00 98.06 83 LEU A N 1
ATOM 662 C CA . LEU A 1 83 ? -18.887 -0.691 8.714 1.00 98.06 83 LEU A CA 1
ATOM 663 C C . LEU A 1 83 ? -18.287 -2.063 8.990 1.00 98.06 83 LEU A C 1
ATOM 665 O O . LEU A 1 83 ? -17.491 -2.212 9.920 1.00 98.06 83 LEU A O 1
ATOM 669 N N . SER A 1 84 ? -18.647 -3.045 8.166 1.00 98.19 84 SER A N 1
ATOM 670 C CA . SER A 1 84 ? -17.916 -4.309 8.092 1.00 98.19 84 SER A CA 1
ATOM 671 C C . SER A 1 84 ? -16.487 -4.062 7.593 1.00 98.19 84 SER A C 1
ATOM 673 O O . SER A 1 84 ? -16.205 -3.037 6.969 1.00 98.19 84 SER A O 1
ATOM 675 N N . LEU A 1 85 ? -15.559 -4.983 7.833 1.00 97.69 85 LEU A N 1
ATOM 676 C CA . LEU A 1 85 ? -14.186 -4.835 7.354 1.00 97.69 85 LEU A CA 1
ATOM 677 C C . LEU A 1 85 ? -14.099 -4.798 5.816 1.00 97.69 85 LEU A C 1
ATOM 679 O O . LEU A 1 85 ? -13.268 -4.065 5.270 1.00 97.69 85 LEU A O 1
ATOM 683 N N . GLU A 1 86 ? -14.976 -5.517 5.112 1.00 96.44 86 GLU A N 1
ATOM 684 C CA . GLU A 1 86 ? -15.101 -5.398 3.652 1.00 96.44 86 GLU A CA 1
ATOM 685 C C . GLU A 1 86 ? -15.592 -4.005 3.218 1.00 96.44 86 GLU A C 1
ATOM 687 O O . GLU A 1 86 ? -15.017 -3.417 2.297 1.00 96.44 86 GLU A O 1
ATOM 692 N N . ASP A 1 87 ? -16.562 -3.415 3.924 1.00 97.44 87 ASP A N 1
ATOM 693 C CA . ASP A 1 87 ? -17.055 -2.063 3.633 1.00 97.44 87 ASP A CA 1
ATOM 694 C C . ASP A 1 87 ? -16.027 -0.981 3.994 1.00 97.44 87 ASP A C 1
ATOM 696 O O . ASP A 1 87 ? -15.867 -0.002 3.266 1.00 97.44 87 ASP A O 1
ATOM 700 N N . ILE A 1 88 ? -15.264 -1.165 5.078 1.00 97.88 88 ILE A N 1
ATOM 701 C CA . ILE A 1 88 ? -14.137 -0.289 5.445 1.00 97.88 88 ILE A CA 1
ATOM 702 C C . ILE A 1 88 ? -13.122 -0.233 4.305 1.00 97.88 88 ILE A C 1
ATOM 704 O O . ILE A 1 88 ? -12.597 0.842 3.994 1.00 97.88 88 ILE A O 1
ATOM 708 N N . MET A 1 89 ? -12.853 -1.372 3.662 1.00 97.38 89 MET A N 1
ATOM 709 C CA . MET A 1 89 ? -11.992 -1.426 2.485 1.00 97.38 89 MET A CA 1
ATOM 710 C C . MET A 1 89 ? -12.647 -0.745 1.275 1.00 97.38 89 MET A C 1
ATOM 712 O O . MET A 1 89 ? -11.989 0.076 0.626 1.00 97.38 89 MET A O 1
ATOM 716 N N . ALA A 1 90 ? -13.928 -1.027 1.010 1.00 96.56 90 ALA A N 1
ATOM 717 C CA . ALA A 1 90 ? -14.683 -0.508 -0.133 1.00 96.56 90 ALA A CA 1
ATOM 718 C C . ALA A 1 90 ? -14.828 1.023 -0.117 1.00 96.56 90 ALA A C 1
ATOM 720 O O . ALA A 1 90 ? -14.476 1.686 -1.097 1.00 96.56 90 ALA A O 1
ATOM 721 N N . TYR A 1 91 ? -15.267 1.589 1.008 1.00 95.81 91 TYR A N 1
ATOM 722 C CA . TYR A 1 91 ? -15.400 3.037 1.227 1.00 95.81 91 TYR A CA 1
ATOM 723 C C . TYR A 1 91 ? -14.094 3.694 1.671 1.00 95.81 91 TYR A C 1
ATOM 725 O O . TYR A 1 91 ? -14.003 4.913 1.795 1.00 95.81 91 TYR A O 1
ATOM 733 N N . SER A 1 92 ? -13.036 2.900 1.864 1.00 95.81 92 SER A N 1
ATOM 734 C CA . SER A 1 92 ? -11.702 3.394 2.186 1.00 95.81 92 SER A CA 1
ATOM 735 C C . SER A 1 92 ? -11.658 4.216 3.484 1.00 95.81 92 SER A C 1
ATOM 737 O O . SER A 1 92 ? -10.900 5.187 3.561 1.00 95.81 92 SER A O 1
ATOM 739 N N . SER A 1 93 ? -12.406 3.813 4.514 1.00 97.12 93 SER A N 1
ATOM 740 C CA . SER A 1 93 ? -12.494 4.518 5.803 1.00 97.12 93 SER A CA 1
ATOM 741 C C . SER A 1 93 ? -11.125 4.598 6.497 1.00 97.12 93 SER A C 1
ATOM 743 O O . SER A 1 93 ? -10.512 3.590 6.852 1.00 97.12 93 SER A O 1
ATOM 745 N N . ASN A 1 94 ? -10.600 5.811 6.669 1.00 96.62 94 ASN A N 1
ATOM 746 C CA . ASN A 1 94 ? -9.388 6.073 7.444 1.00 96.62 94 ASN A CA 1
ATOM 747 C C . ASN A 1 94 ? -9.599 5.724 8.916 1.00 96.62 94 ASN A C 1
ATOM 749 O O . ASN A 1 94 ? -8.704 5.147 9.531 1.00 96.62 94 ASN A O 1
ATOM 753 N N . ILE A 1 95 ? -10.770 6.049 9.466 1.00 98.06 95 ILE A N 1
ATOM 754 C CA . ILE A 1 95 ? -11.115 5.768 10.863 1.00 98.06 95 ILE A CA 1
ATOM 755 C C . ILE A 1 95 ? -11.163 4.256 11.097 1.00 98.06 95 ILE A C 1
ATOM 757 O O . ILE A 1 95 ? -10.541 3.765 12.041 1.00 98.06 95 ILE A O 1
ATOM 761 N N . GLY A 1 96 ? -11.809 3.509 10.199 1.00 98.25 96 GLY A N 1
ATOM 762 C CA . GLY A 1 96 ? -11.875 2.050 10.238 1.00 98.25 96 GLY A CA 1
ATOM 763 C C . GLY A 1 96 ? -10.489 1.406 10.242 1.00 98.25 96 GLY A C 1
ATOM 764 O O . GLY A 1 96 ? -10.184 0.613 11.130 1.00 98.25 96 GLY A O 1
ATOM 765 N N . PHE A 1 97 ? -9.597 1.806 9.329 1.00 98.25 97 PHE A N 1
ATOM 766 C CA . PHE A 1 97 ? -8.220 1.285 9.292 1.00 98.25 97 PHE A CA 1
ATOM 767 C C . PHE A 1 97 ? -7.357 1.732 10.476 1.00 98.25 97 PHE A C 1
ATOM 769 O O . PHE A 1 97 ? -6.540 0.954 10.977 1.00 98.25 97 PHE A O 1
ATOM 776 N N . ALA A 1 98 ? -7.535 2.964 10.954 1.00 97.94 98 ALA A N 1
ATOM 777 C CA . ALA A 1 98 ? -6.847 3.449 12.142 1.00 97.94 98 ALA A CA 1
ATOM 778 C C . ALA A 1 98 ? -7.218 2.615 13.374 1.00 97.94 98 ALA A C 1
ATOM 780 O O . ALA A 1 98 ? -6.321 2.242 14.131 1.00 97.94 98 ALA A O 1
ATOM 781 N N . LYS A 1 99 ? -8.498 2.276 13.547 1.00 98.31 99 LYS A N 1
ATOM 782 C CA . LYS A 1 99 ? -8.987 1.426 14.643 1.00 98.31 99 LYS A CA 1
ATOM 783 C C . LYS A 1 99 ? -8.649 -0.051 14.454 1.00 98.31 99 LYS A C 1
ATOM 785 O O . LYS A 1 99 ? -8.259 -0.706 15.414 1.00 98.31 99 LYS A O 1
ATOM 790 N N . LEU A 1 100 ? -8.696 -0.568 13.224 1.00 98.50 100 LEU A N 1
ATOM 791 C CA . LEU A 1 100 ? -8.249 -1.932 12.905 1.00 98.50 100 LEU A CA 1
ATOM 792 C C . LEU A 1 100 ? -6.812 -2.169 13.377 1.00 98.50 100 LEU A C 1
ATOM 794 O O . LEU A 1 100 ? -6.467 -3.269 13.815 1.00 98.50 100 LEU A O 1
ATOM 798 N N . SER A 1 101 ? -5.981 -1.123 13.332 1.00 97.69 101 SER A N 1
ATOM 799 C CA . SER A 1 101 ? -4.595 -1.199 13.778 1.00 97.69 101 SER A CA 1
ATOM 800 C C . SER A 1 101 ? -4.435 -1.575 15.254 1.00 97.69 101 SER A C 1
ATOM 802 O O . SER A 1 101 ? -3.389 -2.098 15.633 1.00 97.69 101 SER A O 1
ATOM 804 N N . ASP A 1 102 ? -5.457 -1.392 16.093 1.00 96.62 102 ASP A N 1
ATOM 805 C CA . ASP A 1 102 ? -5.437 -1.806 17.500 1.00 96.62 102 ASP A CA 1
ATOM 806 C C . ASP A 1 102 ? -5.501 -3.326 17.684 1.00 96.62 102 ASP A C 1
ATOM 808 O O . ASP A 1 102 ? -5.107 -3.831 18.734 1.00 96.62 102 ASP A O 1
ATOM 812 N N . SER A 1 103 ? -5.879 -4.068 16.639 1.00 97.00 103 SER A N 1
ATOM 813 C CA . SER A 1 103 ? -5.909 -5.535 16.646 1.00 97.00 103 SER A CA 1
ATOM 814 C C . SER A 1 103 ? -4.525 -6.197 16.572 1.00 97.00 103 SER A C 1
ATOM 816 O O . SER A 1 103 ? -4.401 -7.398 16.807 1.00 97.00 103 SER A O 1
ATOM 818 N N . PHE A 1 104 ? -3.466 -5.438 16.274 1.00 97.12 104 PHE A N 1
ATOM 819 C CA . PHE A 1 104 ? -2.088 -5.932 16.218 1.00 97.12 104 PHE A CA 1
ATOM 820 C C . PHE A 1 104 ? -1.094 -4.944 16.846 1.00 97.12 104 PHE A C 1
ATOM 822 O O . PHE A 1 104 ? -1.353 -3.745 16.988 1.00 97.12 104 PHE A O 1
ATOM 829 N N . ASN A 1 105 ? 0.070 -5.447 17.265 1.00 97.06 105 ASN A N 1
ATOM 830 C CA . ASN A 1 105 ? 1.095 -4.614 17.900 1.00 97.06 105 ASN A CA 1
ATOM 831 C C . ASN A 1 105 ? 2.046 -3.969 16.867 1.00 97.06 105 ASN A C 1
ATOM 833 O O . ASN A 1 105 ? 2.050 -4.313 15.683 1.00 97.06 105 ASN A O 1
ATOM 837 N N . ASN A 1 106 ? 2.863 -3.011 17.320 1.00 98.12 106 ASN A N 1
ATOM 838 C CA . ASN A 1 106 ? 3.792 -2.276 16.453 1.00 98.12 106 ASN A CA 1
ATOM 839 C C . ASN A 1 106 ? 4.822 -3.191 15.774 1.00 98.12 106 ASN A C 1
ATOM 841 O O . ASN A 1 106 ? 5.160 -2.980 14.609 1.00 98.12 106 ASN A O 1
ATOM 845 N N . ASP A 1 107 ? 5.314 -4.203 16.490 1.00 97.75 107 ASP A N 1
ATOM 846 C CA . ASP A 1 107 ? 6.334 -5.118 15.981 1.00 97.75 107 ASP A CA 1
ATOM 847 C C . ASP A 1 107 ? 5.771 -6.061 14.918 1.00 97.75 107 ASP A C 1
ATOM 849 O O . ASP A 1 107 ? 6.469 -6.363 13.950 1.00 97.75 107 ASP A O 1
ATOM 853 N N . ASP A 1 108 ? 4.519 -6.498 15.065 1.00 98.00 108 ASP A N 1
ATOM 854 C CA . ASP A 1 108 ? 3.800 -7.273 14.056 1.00 98.00 108 ASP A CA 1
ATOM 855 C C . ASP A 1 108 ? 3.709 -6.479 12.758 1.00 98.00 108 ASP A C 1
ATOM 857 O O . ASP A 1 108 ? 4.156 -6.962 11.718 1.00 98.00 108 ASP A O 1
ATOM 861 N N . LEU A 1 109 ? 3.216 -5.236 12.828 1.00 98.56 109 LEU A N 1
ATOM 862 C CA . LEU A 1 109 ? 3.114 -4.369 11.658 1.00 98.56 109 LEU A CA 1
ATOM 863 C C . LEU A 1 109 ? 4.491 -4.140 11.033 1.00 98.56 109 LEU A C 1
ATOM 865 O O . LEU A 1 109 ? 4.670 -4.387 9.845 1.00 98.56 109 LEU A O 1
ATOM 869 N N . TYR A 1 110 ? 5.494 -3.744 11.818 1.00 98.56 110 TYR A N 1
ATOM 870 C CA . TYR A 1 110 ? 6.843 -3.491 11.307 1.00 98.56 110 TYR A CA 1
ATOM 871 C C . TYR A 1 110 ? 7.463 -4.719 10.626 1.00 98.56 110 TYR A C 1
ATOM 873 O O . TYR A 1 110 ? 8.001 -4.609 9.519 1.00 98.56 110 TYR A O 1
ATOM 881 N N . LYS A 1 111 ? 7.369 -5.903 11.244 1.00 98.31 111 LYS A N 1
ATOM 882 C CA . LYS A 1 111 ? 7.854 -7.156 10.644 1.00 98.31 111 LYS A CA 1
ATOM 883 C C . LYS A 1 111 ? 7.106 -7.464 9.357 1.00 98.31 111 LYS A C 1
ATOM 885 O O . LYS A 1 111 ? 7.748 -7.810 8.369 1.00 98.31 111 LYS A O 1
ATOM 890 N N . PHE A 1 112 ? 5.789 -7.285 9.344 1.00 98.50 112 PHE A N 1
ATOM 891 C CA . PHE A 1 112 ? 4.959 -7.520 8.169 1.00 98.50 112 PHE A CA 1
ATOM 892 C C . PHE A 1 112 ? 5.338 -6.586 7.013 1.00 98.50 112 PHE A C 1
ATOM 894 O O . PHE A 1 112 ? 5.535 -7.053 5.893 1.00 98.50 112 PHE A O 1
ATOM 901 N N . LEU A 1 113 ? 5.602 -5.302 7.288 1.00 98.56 113 LEU A N 1
ATOM 902 C CA . LEU A 1 113 ? 6.123 -4.351 6.297 1.00 98.56 113 LEU A CA 1
ATOM 903 C C . LEU A 1 113 ? 7.436 -4.824 5.669 1.00 98.56 113 LEU A C 1
ATOM 905 O O . LEU A 1 113 ? 7.588 -4.824 4.444 1.00 98.56 113 LEU A O 1
ATOM 909 N N . LYS A 1 114 ? 8.382 -5.277 6.497 1.00 97.88 114 LYS A N 1
ATOM 910 C CA . LYS A 1 114 ? 9.644 -5.854 6.011 1.00 97.88 114 LYS A CA 1
ATOM 911 C C . LYS A 1 114 ? 9.411 -7.146 5.234 1.00 97.88 114 LYS A C 1
ATOM 913 O O . LYS A 1 114 ? 10.089 -7.389 4.235 1.00 97.88 114 LYS A O 1
ATOM 918 N N . TYR A 1 115 ? 8.427 -7.948 5.629 1.00 97.12 115 TYR A N 1
ATOM 919 C CA . TYR A 1 115 ? 8.073 -9.189 4.948 1.00 97.12 115 TYR A CA 1
ATOM 920 C C . TYR A 1 115 ? 7.472 -8.939 3.560 1.00 97.12 115 TYR A C 1
ATOM 922 O O . TYR A 1 115 ? 7.838 -9.646 2.622 1.00 97.12 115 TYR A O 1
ATOM 930 N N . PHE A 1 116 ? 6.717 -7.857 3.369 1.00 98.19 116 PHE A N 1
ATOM 931 C CA . PHE A 1 116 ? 6.313 -7.354 2.047 1.00 98.19 116 PHE A CA 1
ATOM 932 C C . PHE A 1 116 ? 7.461 -6.725 1.234 1.00 98.19 116 PHE A C 1
ATOM 934 O O . PHE A 1 116 ? 7.325 -6.517 0.034 1.00 98.19 116 PHE A O 1
ATOM 941 N N . GLY A 1 117 ? 8.623 -6.479 1.849 1.00 97.19 117 GLY A N 1
ATOM 942 C CA . GLY A 1 117 ? 9.813 -5.930 1.186 1.00 97.19 117 GLY A CA 1
ATOM 943 C C . GLY A 1 117 ? 9.940 -4.406 1.262 1.00 97.19 117 GLY A C 1
ATOM 944 O O . GLY A 1 117 ? 10.860 -3.839 0.669 1.00 97.19 117 GLY A O 1
ATOM 945 N N . PHE A 1 118 ? 9.066 -3.727 2.007 1.00 98.38 118 PHE A N 1
ATOM 946 C CA . PHE A 1 118 ? 9.119 -2.274 2.150 1.00 98.38 118 PHE A CA 1
ATOM 947 C C . PHE A 1 118 ? 10.340 -1.804 2.948 1.00 98.38 118 PHE A C 1
ATOM 949 O O . PHE A 1 118 ? 10.802 -2.450 3.896 1.00 98.38 118 PHE A O 1
ATOM 956 N N . GLY A 1 119 ? 10.873 -0.637 2.584 1.00 96.19 119 GLY A N 1
ATOM 957 C CA . GLY A 1 119 ? 12.092 -0.114 3.203 1.00 96.19 119 GLY A CA 1
ATOM 958 C C . GLY A 1 119 ? 13.353 -0.885 2.801 1.00 96.19 119 GLY A C 1
ATOM 959 O O . GLY A 1 119 ? 14.350 -0.803 3.516 1.00 96.19 119 GLY A O 1
ATOM 960 N N . THR A 1 120 ? 13.295 -1.682 1.728 1.00 95.12 120 THR A N 1
ATOM 961 C CA . THR A 1 120 ? 14.436 -2.394 1.135 1.00 95.12 120 THR A CA 1
ATOM 962 C C . THR A 1 120 ? 14.361 -2.319 -0.385 1.00 95.12 120 THR A C 1
ATOM 964 O O . THR A 1 120 ? 13.270 -2.291 -0.955 1.00 95.12 120 THR A O 1
ATOM 967 N N . LYS A 1 121 ? 15.517 -2.284 -1.053 1.00 95.19 121 LYS A N 1
ATOM 968 C CA . LYS A 1 121 ? 15.575 -2.340 -2.518 1.00 95.19 121 LYS A CA 1
ATOM 969 C C . LYS A 1 121 ? 15.023 -3.677 -3.018 1.00 95.19 121 LYS A C 1
ATOM 971 O O . LYS A 1 121 ? 15.336 -4.726 -2.456 1.00 95.19 121 LYS A O 1
ATOM 976 N N . SER A 1 122 ? 14.236 -3.649 -4.089 1.00 93.12 122 SER A N 1
ATOM 977 C CA . SER A 1 122 ? 13.721 -4.851 -4.756 1.00 93.12 122 SER A CA 1
ATOM 978 C C . SER A 1 122 ? 14.793 -5.583 -5.569 1.00 93.12 122 SER A C 1
ATOM 980 O O . SER A 1 122 ? 14.600 -6.741 -5.952 1.00 93.12 122 SER A O 1
ATOM 982 N N . PHE A 1 123 ? 15.931 -4.923 -5.827 1.00 90.06 123 PHE A N 1
ATOM 983 C CA . PHE A 1 123 ? 17.023 -5.426 -6.663 1.00 90.06 123 PHE A CA 1
ATOM 984 C C . PHE A 1 123 ? 16.581 -5.734 -8.097 1.00 90.06 123 PHE A C 1
ATOM 986 O O . PHE A 1 123 ? 17.071 -6.694 -8.723 1.00 90.06 123 PHE A O 1
ATOM 993 N N . VAL A 1 124 ? 15.660 -4.915 -8.614 1.00 92.12 124 VAL A N 1
ATOM 994 C CA . VAL A 1 124 ? 15.420 -4.789 -10.051 1.00 92.12 124 VAL A CA 1
ATOM 995 C C . VAL A 1 124 ? 16.735 -4.408 -10.738 1.00 92.12 124 VAL A C 1
ATOM 997 O O . VAL A 1 124 ? 17.570 -3.708 -10.173 1.00 92.12 124 VAL A O 1
ATOM 1000 N N . SER A 1 125 ? 16.964 -4.907 -11.952 1.00 88.75 125 SER A N 1
ATOM 1001 C CA . SER A 1 125 ? 18.209 -4.675 -12.703 1.00 88.75 125 SER A CA 1
ATOM 1002 C C . SER A 1 125 ? 18.268 -3.270 -13.328 1.00 88.75 125 SER A C 1
ATOM 1004 O O . SER A 1 125 ? 18.534 -3.142 -14.517 1.00 88.75 125 SER A O 1
ATOM 1006 N N . LEU A 1 126 ? 17.980 -2.238 -12.534 1.00 91.38 126 LEU A N 1
ATOM 1007 C CA . LEU A 1 126 ? 18.022 -0.819 -12.884 1.00 91.38 126 LEU A CA 1
ATOM 1008 C C . LEU A 1 126 ? 18.783 -0.053 -11.792 1.00 91.38 126 LEU A C 1
ATOM 1010 O O . LEU A 1 126 ? 18.820 -0.470 -10.633 1.00 91.38 126 LEU A O 1
ATOM 1014 N N . SER A 1 127 ? 19.414 1.057 -12.163 1.00 90.31 127 SER A N 1
ATOM 1015 C CA . SER A 1 127 ? 20.125 1.931 -11.227 1.00 90.31 127 SER A CA 1
ATOM 1016 C C . SER A 1 127 ? 19.164 2.854 -10.470 1.00 90.31 127 SER A C 1
ATOM 1018 O O . SER A 1 127 ? 18.001 3.004 -10.834 1.00 90.31 127 SER A O 1
ATOM 1020 N N . ASN A 1 128 ? 19.665 3.491 -9.406 1.00 91.62 128 ASN A N 1
ATOM 1021 C CA . ASN A 1 128 ? 18.968 4.559 -8.673 1.00 91.62 128 ASN A CA 1
ATOM 1022 C C . ASN A 1 128 ? 17.616 4.167 -8.051 1.00 91.62 128 ASN A C 1
ATOM 1024 O O . ASN A 1 128 ? 16.755 5.015 -7.826 1.00 91.62 128 ASN A O 1
ATOM 1028 N N . GLU A 1 129 ? 17.453 2.888 -7.708 1.00 95.62 129 GLU A N 1
ATOM 1029 C CA . GLU A 1 129 ? 16.319 2.432 -6.909 1.00 95.62 129 GLU A CA 1
ATOM 1030 C C . GLU A 1 129 ? 16.371 3.037 -5.495 1.00 95.62 129 GLU A C 1
ATOM 1032 O O . GLU A 1 129 ? 17.354 2.857 -4.759 1.00 95.62 129 GLU A O 1
ATOM 1037 N N . SER A 1 130 ? 15.291 3.720 -5.116 1.00 96.62 130 SER A N 1
ATOM 1038 C CA . SER A 1 130 ? 15.020 4.144 -3.747 1.00 96.62 130 SER A CA 1
ATOM 1039 C C . SER A 1 130 ? 14.511 2.962 -2.929 1.00 96.62 130 SER A C 1
ATOM 1041 O O . SER A 1 130 ? 13.719 2.149 -3.398 1.00 96.62 130 SER A O 1
ATOM 1043 N N . GLN A 1 131 ? 14.953 2.869 -1.677 1.00 96.69 131 GLN A N 1
ATOM 1044 C CA . GLN A 1 131 ? 14.445 1.856 -0.751 1.00 96.69 131 GLN A CA 1
ATOM 1045 C C . GLN A 1 131 ? 13.151 2.290 -0.044 1.00 96.69 131 GLN A C 1
ATOM 1047 O O . GLN A 1 131 ? 12.535 1.462 0.628 1.00 96.69 131 GLN A O 1
ATOM 1052 N N . GLY A 1 132 ? 12.746 3.559 -0.178 1.00 96.75 132 GLY A N 1
ATOM 1053 C CA . GLY A 1 132 ? 11.707 4.163 0.656 1.00 96.75 132 GLY A CA 1
ATOM 1054 C C . GLY A 1 132 ? 12.174 4.414 2.095 1.00 96.75 132 GLY A C 1
ATOM 1055 O O . GLY A 1 132 ? 13.366 4.333 2.403 1.00 96.75 132 GLY A O 1
ATOM 1056 N N . ILE A 1 133 ? 11.240 4.723 2.992 1.00 97.44 133 ILE A N 1
ATOM 1057 C CA . ILE A 1 133 ? 11.508 4.990 4.409 1.00 97.44 133 ILE A CA 1
ATOM 1058 C C . ILE A 1 133 ? 10.481 4.254 5.267 1.00 97.44 133 ILE A C 1
ATOM 1060 O O . ILE A 1 133 ? 9.306 4.606 5.281 1.00 97.44 133 ILE A O 1
ATOM 1064 N N . ILE A 1 134 ? 10.958 3.280 6.048 1.00 97.56 134 ILE A N 1
ATOM 1065 C CA . ILE A 1 134 ? 10.217 2.656 7.152 1.00 97.56 134 ILE A CA 1
ATOM 1066 C C . ILE A 1 134 ? 11.030 2.884 8.428 1.00 97.56 134 ILE A C 1
ATOM 1068 O O . ILE A 1 134 ? 12.129 2.339 8.562 1.00 97.56 134 ILE A O 1
ATOM 1072 N N . ARG A 1 135 ? 10.517 3.698 9.355 1.00 96.94 135 ARG A N 1
ATOM 1073 C CA . ARG A 1 135 ? 11.194 4.000 10.627 1.00 96.94 135 ARG A CA 1
ATOM 1074 C C . ARG A 1 135 ? 11.134 2.799 11.574 1.00 96.94 135 ARG A C 1
ATOM 1076 O O . ARG A 1 135 ? 10.131 2.090 11.600 1.00 96.94 135 ARG A O 1
ATOM 1083 N N . ASN A 1 136 ? 12.180 2.613 12.381 1.00 96.62 136 ASN A N 1
ATOM 1084 C CA . ASN A 1 136 ? 12.174 1.631 13.470 1.00 96.62 136 ASN A CA 1
ATOM 1085 C C . ASN A 1 136 ? 11.055 1.938 14.474 1.00 96.62 136 ASN A C 1
ATOM 1087 O O . ASN A 1 136 ? 10.759 3.109 14.723 1.00 96.62 136 ASN A O 1
ATOM 1091 N N . THR A 1 137 ? 10.488 0.897 15.087 1.00 97.25 137 THR A N 1
ATOM 1092 C CA . THR A 1 137 ? 9.370 1.012 16.041 1.00 97.25 137 THR A CA 1
ATOM 1093 C C . THR A 1 137 ? 9.705 1.866 17.266 1.00 97.25 137 THR A C 1
ATOM 1095 O O . THR A 1 137 ? 8.820 2.521 17.803 1.00 97.25 137 THR A O 1
ATOM 1098 N N . SER A 1 138 ? 10.980 1.967 17.659 1.00 97.12 138 SER A N 1
ATOM 1099 C CA . SER A 1 138 ? 11.444 2.872 18.726 1.00 97.12 138 SER A CA 1
ATOM 1100 C C . SER A 1 138 ? 11.210 4.359 18.431 1.00 97.12 138 SER A C 1
ATOM 1102 O O . SER A 1 138 ? 11.168 5.167 19.351 1.00 97.12 138 SER A O 1
ATOM 1104 N N . ASN A 1 139 ? 11.076 4.723 17.152 1.00 96.94 139 ASN A N 1
ATOM 1105 C CA . ASN A 1 139 ? 10.859 6.098 16.696 1.00 96.94 139 ASN A CA 1
ATOM 1106 C C . ASN A 1 139 ? 9.382 6.370 16.369 1.00 96.94 139 ASN A C 1
ATOM 1108 O O . ASN A 1 139 ? 9.060 7.403 15.779 1.00 96.94 139 ASN A O 1
ATOM 1112 N N . TRP A 1 140 ? 8.491 5.425 16.675 1.00 97.38 140 TRP A N 1
ATOM 1113 C CA . TRP A 1 140 ? 7.059 5.578 16.461 1.00 97.38 140 TRP A CA 1
ATOM 1114 C C . TRP A 1 140 ? 6.448 6.347 17.629 1.00 97.38 140 TRP A C 1
ATOM 1116 O O . TRP A 1 140 ? 6.695 6.060 18.799 1.00 97.38 140 TRP A O 1
ATOM 1126 N N . SER A 1 141 ? 5.621 7.332 17.298 1.00 94.94 141 SER A N 1
ATOM 1127 C CA . SER A 1 141 ? 4.757 7.992 18.269 1.00 94.94 141 SER A CA 1
ATOM 1128 C C . SER A 1 141 ? 3.590 7.077 18.650 1.00 94.94 141 SER A C 1
ATOM 1130 O O . SER A 1 141 ? 3.332 6.062 17.999 1.00 94.94 141 SER A O 1
ATOM 1132 N N . LYS A 1 142 ? 2.811 7.482 19.658 1.00 93.62 142 LYS A N 1
ATOM 1133 C CA . LYS A 1 142 ? 1.587 6.769 20.057 1.00 93.62 142 LYS A CA 1
ATOM 1134 C C . LYS A 1 142 ? 0.567 6.625 18.918 1.00 93.62 142 LYS A C 1
ATOM 1136 O O . LYS A 1 142 ? -0.209 5.684 18.944 1.00 93.62 142 LYS A O 1
ATOM 1141 N N . THR A 1 143 ? 0.588 7.526 17.931 1.00 95.25 143 THR A N 1
ATOM 1142 C CA . THR A 1 143 ? -0.346 7.538 16.790 1.00 95.25 143 THR A CA 1
ATOM 1143 C C . THR A 1 143 ? 0.245 6.961 15.504 1.00 95.25 143 THR A C 1
ATOM 1145 O O . THR A 1 143 ? -0.459 6.837 14.507 1.00 95.25 143 THR A O 1
ATOM 1148 N N . SER A 1 144 ? 1.541 6.630 15.484 1.00 96.88 144 SER A N 1
ATOM 1149 C CA . SER A 1 144 ? 2.229 6.245 14.246 1.00 96.88 144 SER A CA 1
ATOM 1150 C C . SER A 1 144 ? 1.657 4.973 13.626 1.00 96.88 144 SER A C 1
ATOM 1152 O O . SER A 1 144 ? 1.527 4.904 12.412 1.00 96.88 144 SER A O 1
ATOM 1154 N N . LYS A 1 145 ? 1.248 3.988 14.435 1.00 97.38 145 LYS A N 1
ATOM 1155 C CA . LYS A 1 145 ? 0.623 2.753 13.932 1.00 97.38 145 LYS A CA 1
ATOM 1156 C C . LYS A 1 145 ? -0.686 3.038 13.180 1.00 97.38 145 LYS A C 1
ATOM 1158 O O . LYS A 1 145 ? -0.923 2.452 12.123 1.00 97.38 145 LYS A O 1
ATOM 1163 N N . ASN A 1 146 ? -1.494 3.972 13.685 1.00 97.62 146 ASN A N 1
ATOM 1164 C CA . ASN A 1 146 ? -2.744 4.383 13.049 1.00 97.62 146 ASN A CA 1
ATOM 1165 C C . ASN A 1 146 ? -2.468 5.071 11.700 1.00 97.62 146 ASN A C 1
ATOM 1167 O O . ASN A 1 146 ? -3.063 4.693 10.695 1.00 97.62 146 ASN A O 1
ATOM 1171 N N . TYR A 1 147 ? -1.509 6.006 11.656 1.00 97.00 147 TYR A N 1
ATOM 1172 C CA . TYR A 1 147 ? -1.119 6.705 10.422 1.00 97.00 147 TYR A CA 1
ATOM 1173 C C . TYR A 1 147 ? -0.485 5.779 9.377 1.00 97.00 147 TYR A C 1
ATOM 1175 O O . TYR A 1 147 ? -0.856 5.813 8.205 1.00 97.00 147 TYR A O 1
ATOM 1183 N N . ILE A 1 148 ? 0.399 4.875 9.801 1.00 98.00 148 ILE A N 1
ATOM 1184 C CA . ILE A 1 148 ? 0.989 3.848 8.928 1.00 98.00 148 ILE A CA 1
ATOM 1185 C C . ILE A 1 148 ? -0.104 2.967 8.318 1.00 98.00 148 ILE A C 1
ATOM 1187 O O . ILE A 1 148 ? -0.042 2.650 7.133 1.00 98.00 148 ILE A O 1
ATOM 1191 N N . SER A 1 149 ? -1.139 2.617 9.086 1.00 97.88 149 SER A N 1
ATOM 1192 C CA . SER A 1 149 ? -2.254 1.791 8.598 1.00 97.88 149 SER A CA 1
ATOM 1193 C C . SER A 1 149 ? -3.113 2.491 7.535 1.00 97.88 149 SER A C 1
ATOM 1195 O O . SER A 1 149 ? -3.802 1.827 6.767 1.00 97.88 149 SER A O 1
ATOM 1197 N N . ILE A 1 150 ? -3.036 3.817 7.413 1.00 96.75 150 ILE A N 1
ATOM 1198 C CA . ILE A 1 150 ? -3.682 4.570 6.326 1.00 96.75 150 ILE A CA 1
ATOM 1199 C C . ILE A 1 150 ? -2.692 5.030 5.243 1.00 96.75 150 ILE A C 1
ATOM 1201 O O . ILE A 1 150 ? -3.070 5.787 4.352 1.00 96.75 150 ILE A O 1
ATOM 1205 N N . GLY A 1 151 ? -1.446 4.545 5.289 1.00 96.50 151 GLY A N 1
ATOM 1206 C CA . GLY A 1 151 ? -0.415 4.821 4.288 1.00 96.50 151 GLY A CA 1
ATOM 1207 C C . GLY A 1 151 ? 0.306 6.158 4.458 1.00 96.50 151 GLY A C 1
ATOM 1208 O O . GLY A 1 151 ? 0.807 6.684 3.467 1.00 96.50 151 GLY A O 1
ATOM 1209 N N . GLN A 1 152 ? 0.355 6.694 5.679 1.00 95.50 152 GLN A N 1
ATOM 1210 C CA . GLN A 1 152 ? 1.113 7.895 6.058 1.00 95.50 152 GLN A CA 1
ATOM 1211 C C . GLN A 1 152 ? 2.287 7.539 6.985 1.00 95.50 152 GLN A C 1
ATOM 1213 O O . GLN A 1 152 ? 2.382 6.413 7.477 1.00 95.50 152 GLN A O 1
ATOM 1218 N N . GLU A 1 153 ? 3.194 8.485 7.251 1.00 95.69 153 GLU A N 1
ATOM 1219 C CA . GLU A 1 153 ? 4.361 8.297 8.136 1.00 95.69 153 GLU A CA 1
ATOM 1220 C C . GLU A 1 153 ? 5.395 7.253 7.639 1.00 95.69 153 GLU A C 1
ATOM 1222 O O . GLU A 1 153 ? 6.288 6.821 8.391 1.00 95.69 153 GLU A O 1
ATOM 1227 N N . LEU A 1 154 ? 5.299 6.878 6.361 1.00 97.00 154 LEU A N 1
ATOM 1228 C CA . LEU A 1 154 ? 6.180 5.967 5.633 1.00 97.00 154 LEU A CA 1
ATOM 1229 C C . LEU A 1 154 ? 6.268 6.388 4.167 1.00 97.00 154 LEU A C 1
ATOM 1231 O O . LEU A 1 154 ? 5.329 6.974 3.639 1.00 97.00 154 LEU A O 1
ATOM 1235 N N . SER A 1 155 ? 7.352 6.024 3.481 1.00 96.81 155 SER A N 1
ATOM 1236 C CA . SER A 1 155 ? 7.443 6.224 2.033 1.00 96.81 155 SER A CA 1
ATOM 1237 C C . SER A 1 155 ? 7.875 4.967 1.294 1.00 96.81 155 SER A C 1
ATOM 1239 O O . SER A 1 155 ? 8.746 4.227 1.758 1.00 96.81 155 SER A O 1
ATOM 1241 N N . ILE A 1 156 ? 7.259 4.717 0.140 1.00 97.19 156 ILE A N 1
ATOM 1242 C CA . ILE A 1 156 ? 7.534 3.563 -0.726 1.00 97.19 156 ILE A CA 1
ATOM 1243 C C . ILE A 1 156 ? 7.563 3.996 -2.190 1.00 97.19 156 ILE A C 1
ATOM 1245 O O . ILE A 1 156 ? 7.079 5.072 -2.536 1.00 97.19 156 ILE A O 1
ATOM 1249 N N . THR A 1 157 ? 8.140 3.162 -3.049 1.00 97.06 157 THR A N 1
ATOM 1250 C CA . THR A 1 157 ? 8.139 3.383 -4.503 1.00 97.06 157 THR A CA 1
ATOM 1251 C C . THR A 1 157 ? 6.933 2.717 -5.168 1.00 97.06 157 THR A C 1
ATOM 1253 O O . THR A 1 157 ? 6.369 1.756 -4.635 1.00 97.06 157 THR A O 1
ATOM 1256 N N . ASN A 1 158 ? 6.577 3.159 -6.380 1.00 95.88 158 ASN A N 1
ATOM 1257 C CA . ASN A 1 158 ? 5.536 2.502 -7.186 1.00 95.88 158 ASN A CA 1
ATOM 1258 C C .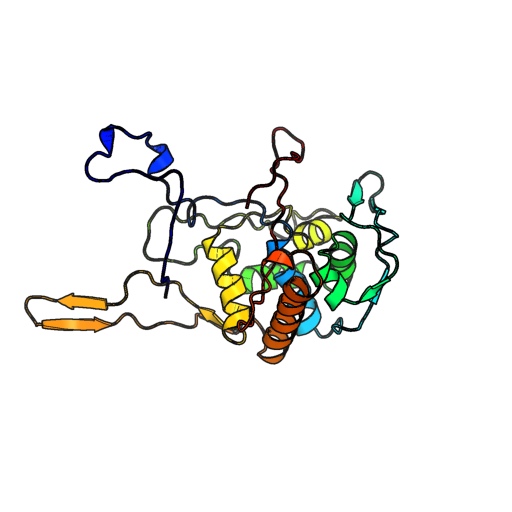 ASN A 1 158 ? 5.860 1.028 -7.452 1.00 95.88 158 ASN A C 1
ATOM 1260 O O . ASN A 1 158 ? 4.964 0.187 -7.436 1.00 95.88 158 ASN A O 1
ATOM 1264 N N . LEU A 1 159 ? 7.139 0.688 -7.650 1.00 97.25 159 LEU A N 1
ATOM 1265 C CA . LEU A 1 159 ? 7.546 -0.705 -7.812 1.00 97.25 159 LEU A CA 1
ATOM 1266 C C . LEU A 1 159 ? 7.289 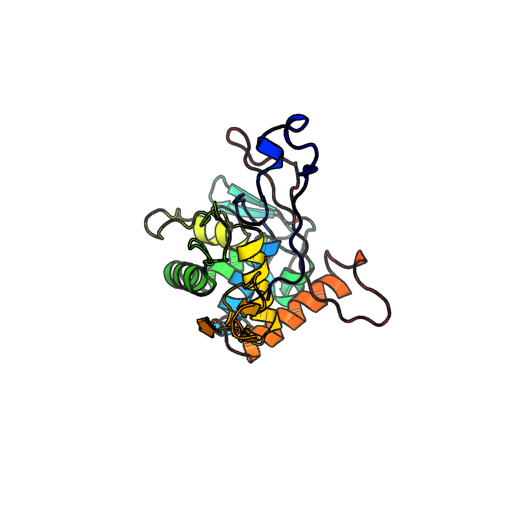-1.534 -6.544 1.00 97.25 159 LEU A C 1
ATOM 1268 O O . LEU A 1 159 ? 6.785 -2.649 -6.648 1.00 97.25 159 LEU A O 1
ATOM 1272 N N . GLN A 1 160 ? 7.608 -1.012 -5.356 1.00 97.88 160 GLN A N 1
ATOM 1273 C CA . GLN A 1 160 ? 7.328 -1.709 -4.095 1.00 97.88 160 GLN A CA 1
ATOM 1274 C C . GLN A 1 160 ? 5.822 -1.907 -3.883 1.00 97.88 160 GLN A C 1
ATOM 1276 O O . GLN A 1 160 ? 5.401 -2.998 -3.499 1.00 97.88 160 GLN A O 1
ATOM 1281 N N . LEU A 1 161 ? 5.008 -0.890 -4.182 1.00 97.81 161 LEU A N 1
ATOM 1282 C CA . LEU A 1 161 ? 3.551 -0.999 -4.112 1.00 97.81 161 LEU A CA 1
ATOM 1283 C C . LEU A 1 161 ? 3.023 -2.060 -5.090 1.00 97.81 161 LEU A C 1
ATOM 1285 O O . LEU A 1 161 ? 2.282 -2.952 -4.685 1.00 97.81 161 LEU A O 1
ATOM 1289 N N . ALA A 1 162 ? 3.470 -2.043 -6.348 1.00 97.19 162 ALA A N 1
ATOM 1290 C CA . ALA A 1 162 ? 3.078 -3.039 -7.347 1.00 97.19 162 ALA A CA 1
ATOM 1291 C C . ALA A 1 162 ? 3.472 -4.470 -6.937 1.00 97.19 162 ALA A C 1
ATOM 1293 O O . ALA A 1 162 ? 2.710 -5.414 -7.148 1.00 97.19 162 ALA A O 1
ATOM 1294 N N . LEU A 1 163 ? 4.639 -4.648 -6.308 1.00 97.31 163 LEU A N 1
ATOM 1295 C CA . LEU A 1 163 ? 5.053 -5.940 -5.756 1.00 97.31 163 LEU A CA 1
ATOM 1296 C C . LEU A 1 163 ? 4.139 -6.397 -4.615 1.00 97.31 163 LEU A C 1
ATOM 1298 O O . LEU A 1 163 ? 3.821 -7.583 -4.554 1.00 97.31 163 LEU A O 1
ATOM 1302 N N . ALA A 1 164 ? 3.675 -5.488 -3.756 1.00 98.19 164 ALA A N 1
ATOM 1303 C CA . ALA A 1 164 ? 2.732 -5.822 -2.690 1.00 98.19 164 ALA A CA 1
ATOM 1304 C C . ALA A 1 164 ? 1.371 -6.276 -3.238 1.00 98.19 164 ALA A C 1
ATOM 1306 O O . ALA A 1 164 ? 0.846 -7.290 -2.788 1.00 98.19 164 ALA A O 1
ATOM 1307 N N . TYR A 1 165 ? 0.840 -5.617 -4.270 1.00 98.19 165 TYR A N 1
ATOM 1308 C CA . TYR A 1 165 ? -0.359 -6.110 -4.965 1.00 98.19 165 TYR A CA 1
ATOM 1309 C C . TYR A 1 165 ? -0.103 -7.442 -5.676 1.00 98.19 165 TYR A C 1
ATOM 1311 O O . TYR A 1 165 ? -0.965 -8.320 -5.678 1.00 98.19 165 TYR A O 1
ATOM 1319 N N . SER A 1 166 ? 1.100 -7.648 -6.221 1.00 97.06 166 SER A N 1
ATOM 1320 C CA . SER A 1 166 ? 1.464 -8.933 -6.818 1.00 97.06 166 SER A CA 1
ATOM 1321 C C . SER A 1 166 ? 1.465 -10.073 -5.801 1.00 97.06 166 SER A C 1
ATOM 1323 O O . SER A 1 166 ? 1.145 -11.184 -6.210 1.00 97.06 166 SER A O 1
ATOM 1325 N N . VAL A 1 167 ? 1.807 -9.827 -4.528 1.00 98.19 167 VAL A N 1
ATOM 1326 C CA . VAL A 1 167 ? 1.699 -10.828 -3.447 1.00 98.19 167 VAL A CA 1
ATOM 1327 C C . VAL A 1 167 ? 0.254 -11.300 -3.310 1.00 98.19 167 VAL A C 1
ATOM 1329 O O . VAL A 1 167 ? 0.015 -12.498 -3.212 1.00 98.19 167 VAL A O 1
ATOM 1332 N N . ILE A 1 168 ? -0.712 -10.380 -3.335 1.00 98.38 168 ILE A N 1
ATOM 1333 C CA . ILE A 1 168 ? -2.135 -10.735 -3.271 1.00 98.38 168 ILE A CA 1
ATOM 1334 C C . ILE A 1 168 ? -2.523 -11.538 -4.521 1.00 98.38 168 ILE A C 1
ATOM 1336 O O . ILE A 1 168 ? -3.045 -12.645 -4.424 1.00 98.38 168 ILE A O 1
ATOM 1340 N N . ALA A 1 169 ? -2.174 -11.030 -5.705 1.00 97.06 169 ALA A N 1
ATOM 1341 C CA . ALA A 1 169 ? -2.555 -11.633 -6.981 1.00 97.06 169 ALA A CA 1
ATOM 1342 C C . ALA A 1 169 ? -1.950 -13.026 -7.239 1.00 97.06 169 ALA A C 1
ATOM 1344 O O . ALA A 1 169 ? -2.511 -13.801 -8.010 1.00 97.06 169 ALA A O 1
ATOM 1345 N N . ASN A 1 170 ? -0.808 -13.360 -6.631 1.00 96.75 170 ASN A N 1
ATOM 1346 C CA . ASN A 1 170 ? -0.109 -14.628 -6.862 1.00 96.75 170 ASN A CA 1
ATOM 1347 C C . ASN A 1 170 ? -0.237 -15.635 -5.704 1.00 96.75 170 ASN A C 1
ATOM 1349 O O . ASN A 1 170 ? 0.572 -16.561 -5.601 1.00 96.75 170 ASN A O 1
ATOM 1353 N N . GLY A 1 171 ? -1.245 -15.471 -4.842 1.00 97.44 171 GLY A N 1
ATOM 1354 C CA . GLY A 1 171 ? -1.537 -16.415 -3.760 1.00 97.44 171 GLY A CA 1
ATOM 1355 C C . GLY A 1 171 ? -0.562 -16.331 -2.584 1.00 97.44 171 GLY A C 1
ATOM 1356 O O . GLY A 1 171 ? -0.310 -17.340 -1.917 1.00 97.44 171 GLY A O 1
ATOM 1357 N N . GLY A 1 172 ? 0.008 -15.148 -2.353 1.00 98.25 172 GLY A N 1
ATOM 1358 C CA . GLY A 1 172 ? 0.742 -14.804 -1.142 1.00 98.25 172 GLY A CA 1
ATOM 1359 C C . GLY A 1 172 ? 2.262 -14.811 -1.266 1.00 98.25 172 GLY A C 1
ATOM 1360 O O . GLY A 1 172 ? 2.933 -14.852 -0.240 1.00 98.25 172 GLY A O 1
ATOM 1361 N N . PHE A 1 173 ? 2.852 -14.776 -2.463 1.00 98.12 173 PHE A N 1
ATOM 1362 C CA . PHE A 1 173 ? 4.309 -14.826 -2.645 1.00 98.12 173 PHE A CA 1
ATOM 1363 C C . PHE A 1 173 ? 4.918 -13.484 -3.048 1.00 98.12 173 PHE A C 1
ATOM 1365 O O . PHE A 1 173 ? 4.563 -12.884 -4.060 1.00 98.12 173 PHE A O 1
ATOM 1372 N N . LEU A 1 174 ? 5.958 -13.055 -2.335 1.00 97.12 174 LEU A N 1
ATOM 1373 C CA . LEU A 1 174 ? 6.798 -11.966 -2.821 1.00 97.12 174 LEU A CA 1
ATOM 1374 C C . LEU A 1 174 ? 7.763 -12.507 -3.871 1.00 97.12 174 LEU A C 1
ATOM 1376 O O . LEU A 1 174 ? 8.495 -13.468 -3.624 1.00 97.12 174 LEU A O 1
ATOM 1380 N N . VAL A 1 175 ? 7.796 -11.863 -5.032 1.00 94.25 175 VAL A N 1
ATOM 1381 C CA . VAL A 1 175 ? 8.640 -12.249 -6.166 1.00 94.25 175 VAL A CA 1
ATOM 1382 C C . VAL A 1 175 ? 9.712 -11.205 -6.432 1.00 94.25 175 VAL A C 1
ATOM 1384 O O . VAL A 1 175 ? 9.528 -10.018 -6.167 1.00 94.25 175 VAL A O 1
ATOM 1387 N N . ARG A 1 176 ? 10.839 -11.636 -6.999 1.00 92.12 176 ARG A N 1
ATOM 1388 C CA . ARG A 1 176 ? 11.867 -10.704 -7.463 1.00 92.12 176 ARG A CA 1
ATOM 1389 C C . ARG A 1 176 ? 11.445 -10.075 -8.799 1.00 92.12 176 ARG A C 1
ATOM 1391 O O . ARG A 1 176 ? 11.205 -10.824 -9.754 1.00 92.12 176 ARG A O 1
ATOM 1398 N N . PRO A 1 177 ? 11.388 -8.735 -8.922 1.00 93.00 177 PRO A N 1
ATOM 1399 C CA . PRO A 1 177 ? 11.105 -8.098 -10.202 1.00 93.00 177 PRO A CA 1
ATOM 1400 C C . PRO A 1 177 ? 12.251 -8.324 -11.195 1.00 93.00 177 PRO A C 1
ATOM 1402 O O . PRO A 1 177 ? 13.431 -8.224 -10.860 1.00 93.00 177 PRO A O 1
ATOM 1405 N N . ASN A 1 178 ? 11.897 -8.601 -12.450 1.00 90.56 178 ASN A N 1
ATOM 1406 C CA . ASN A 1 178 ? 12.840 -8.814 -13.545 1.00 90.56 178 ASN A CA 1
ATOM 1407 C C . ASN A 1 178 ? 12.378 -8.041 -14.779 1.00 90.56 178 ASN A C 1
ATOM 1409 O O . ASN A 1 178 ? 11.240 -8.226 -15.209 1.00 90.56 178 ASN A O 1
ATOM 1413 N N . ILE A 1 179 ? 13.274 -7.220 -15.336 1.00 90.69 179 ILE A N 1
ATOM 1414 C CA . ILE A 1 179 ? 13.089 -6.529 -16.622 1.00 90.69 179 ILE A CA 1
ATOM 1415 C C . ILE A 1 179 ? 13.765 -7.283 -17.779 1.00 90.69 179 ILE A C 1
ATOM 1417 O O . ILE A 1 179 ? 13.250 -7.333 -18.888 1.00 90.69 179 ILE A O 1
ATOM 1421 N N . VAL A 1 180 ? 14.895 -7.945 -17.504 1.00 88.81 180 VAL A N 1
ATOM 1422 C CA . VAL A 1 180 ? 15.586 -8.802 -18.473 1.00 88.81 180 VAL A CA 1
ATOM 1423 C C . VAL A 1 180 ? 14.923 -10.174 -18.479 1.00 88.81 180 VAL A C 1
ATOM 1425 O O . VAL A 1 180 ? 14.987 -10.885 -17.473 1.00 88.81 180 VAL A O 1
ATOM 1428 N N . LYS A 1 181 ? 14.307 -10.544 -19.606 1.00 85.75 181 LYS A N 1
ATOM 1429 C CA . LYS A 1 181 ? 13.731 -11.880 -19.812 1.00 85.75 181 LYS A CA 1
ATOM 1430 C C . LYS A 1 181 ? 14.845 -12.908 -20.011 1.00 85.75 181 LYS A C 1
ATOM 1432 O O . LYS A 1 181 ? 14.988 -13.819 -19.203 1.00 85.75 181 LYS A O 1
ATOM 1437 N N . ASN A 1 182 ? 15.670 -12.708 -21.037 1.00 86.94 182 ASN A N 1
ATOM 1438 C CA . ASN A 1 182 ? 16.728 -13.629 -21.443 1.00 86.94 182 ASN A CA 1
ATOM 1439 C C . ASN A 1 182 ? 17.961 -12.844 -21.922 1.00 86.94 182 ASN A C 1
ATOM 1441 O O . ASN A 1 182 ? 17.826 -11.705 -22.368 1.00 86.94 182 ASN A O 1
ATOM 1445 N N . VAL A 1 183 ? 19.139 -13.463 -21.867 1.00 88.50 183 VAL A N 1
ATOM 1446 C CA . VAL A 1 183 ? 20.386 -12.948 -22.456 1.00 88.50 183 VAL A CA 1
ATOM 1447 C C . VAL A 1 183 ? 20.883 -13.959 -23.484 1.00 88.50 183 VAL A C 1
ATOM 1449 O O . VAL A 1 183 ? 21.013 -15.137 -23.161 1.00 88.50 183 VAL A O 1
ATOM 1452 N N . MET A 1 184 ? 21.141 -13.519 -24.715 1.00 90.56 184 MET A N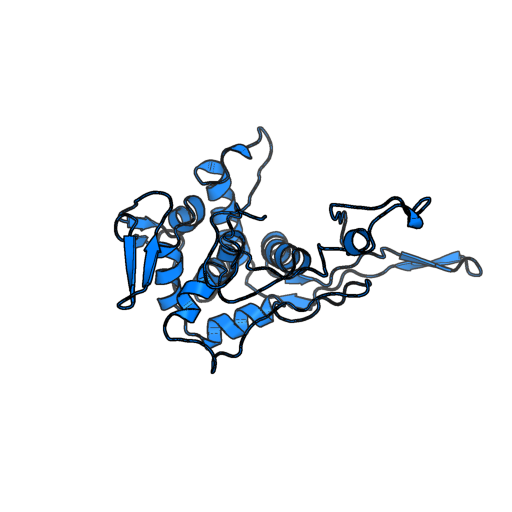 1
ATOM 1453 C CA . MET A 1 184 ? 21.644 -14.378 -25.789 1.00 90.56 184 MET A CA 1
ATOM 1454 C C . MET A 1 184 ? 23.138 -14.147 -25.989 1.00 90.56 184 MET A C 1
ATOM 1456 O O . MET A 1 184 ? 23.579 -13.007 -26.134 1.00 90.56 184 MET A O 1
ATOM 1460 N N . ASN A 1 185 ? 23.911 -15.228 -26.009 1.00 90.06 185 ASN A N 1
ATOM 1461 C CA . ASN A 1 185 ? 25.302 -15.185 -26.423 1.00 90.06 185 ASN A CA 1
ATOM 1462 C C . ASN A 1 185 ? 25.380 -15.476 -27.926 1.00 90.06 185 ASN A C 1
ATOM 1464 O O . ASN A 1 185 ? 25.134 -16.601 -28.350 1.00 90.06 185 ASN A O 1
ATOM 1468 N N . ILE A 1 186 ? 25.749 -14.466 -28.714 1.00 91.38 186 ILE A N 1
ATOM 1469 C CA . ILE A 1 186 ? 25.788 -14.546 -30.181 1.00 91.38 186 ILE A CA 1
ATOM 1470 C C . ILE A 1 186 ? 26.829 -15.564 -30.670 1.00 91.38 186 ILE A C 1
ATOM 1472 O O . ILE A 1 186 ? 26.583 -16.246 -31.655 1.00 91.38 186 ILE A O 1
ATOM 1476 N N . SER A 1 187 ? 27.970 -15.719 -29.987 1.00 91.19 187 SER A N 1
ATOM 1477 C CA . SER A 1 187 ? 29.044 -16.605 -30.467 1.00 91.19 187 SER A CA 1
ATOM 1478 C C . SER A 1 187 ? 28.764 -18.089 -30.247 1.00 91.19 187 SER A C 1
ATOM 1480 O O . SER A 1 187 ? 29.347 -18.930 -30.922 1.00 91.19 187 SER A O 1
ATOM 1482 N N . THR A 1 188 ? 27.894 -18.415 -29.292 1.00 90.50 188 THR A N 1
ATOM 1483 C CA . THR A 1 188 ? 27.551 -19.805 -28.946 1.00 90.50 188 THR A CA 1
ATOM 1484 C C . THR A 1 188 ? 26.097 -20.146 -29.251 1.00 90.50 188 THR A C 1
ATOM 1486 O O . THR A 1 188 ? 25.674 -21.259 -28.965 1.00 90.50 188 THR A O 1
ATOM 1489 N N . GLU A 1 189 ? 25.324 -19.171 -29.740 1.00 85.81 189 GLU A N 1
ATOM 1490 C CA . GLU A 1 189 ? 23.861 -19.210 -29.891 1.00 85.81 189 GLU A CA 1
ATOM 1491 C C . GLU A 1 189 ? 23.096 -19.621 -28.613 1.00 85.81 189 GLU A C 1
ATOM 1493 O O . GLU A 1 189 ? 21.895 -19.892 -28.641 1.00 85.81 189 GLU A O 1
ATOM 1498 N N . ASN A 1 190 ? 23.760 -19.617 -27.452 1.00 87.44 190 ASN A N 1
ATOM 1499 C CA . ASN A 1 190 ? 23.164 -20.040 -26.193 1.00 87.44 190 ASN A CA 1
ATOM 1500 C C . ASN A 1 190 ? 22.285 -18.943 -25.590 1.00 87.44 190 ASN A C 1
ATOM 1502 O O . ASN A 1 190 ? 22.675 -17.775 -25.495 1.00 87.44 190 ASN A O 1
ATOM 1506 N N . MET A 1 191 ? 21.116 -19.348 -25.094 1.00 85.94 191 MET A N 1
ATOM 1507 C CA . MET A 1 191 ? 20.154 -18.469 -24.437 1.00 85.94 191 MET A CA 1
ATOM 1508 C C . MET A 1 191 ? 20.142 -18.720 -22.926 1.00 85.94 191 MET A C 1
ATOM 1510 O O . MET A 1 191 ? 19.786 -19.800 -22.456 1.00 85.94 191 MET A O 1
ATOM 1514 N N . LEU A 1 192 ? 20.494 -17.702 -22.146 1.00 83.00 192 LEU A N 1
ATOM 1515 C CA . LEU A 1 192 ? 20.370 -17.714 -20.693 1.00 83.00 192 LEU A CA 1
ATOM 1516 C C . LEU A 1 192 ? 19.025 -17.109 -20.299 1.00 83.00 192 LEU A C 1
ATOM 1518 O O . LEU A 1 192 ? 18.844 -15.889 -20.303 1.00 83.00 192 LEU A O 1
ATOM 1522 N N . ASN A 1 193 ? 18.077 -17.973 -19.944 1.00 79.69 193 ASN A N 1
ATOM 1523 C CA . ASN A 1 193 ? 16.765 -17.545 -19.471 1.00 79.69 193 ASN A CA 1
ATOM 1524 C C . ASN A 1 193 ? 16.840 -17.141 -17.999 1.00 79.69 193 ASN A C 1
ATOM 1526 O O . ASN A 1 193 ? 17.232 -17.941 -17.141 1.00 79.69 193 ASN A O 1
ATOM 1530 N N . LYS A 1 194 ? 16.426 -15.912 -17.678 1.00 76.12 194 LYS A N 1
ATOM 1531 C CA . LYS A 1 194 ? 16.361 -15.467 -16.287 1.00 76.12 194 LYS A CA 1
ATOM 1532 C C . LYS A 1 194 ? 15.105 -16.062 -15.653 1.00 76.12 194 LYS A C 1
ATOM 1534 O O . LYS A 1 194 ? 13.985 -15.745 -16.048 1.00 76.12 194 LYS A O 1
ATOM 1539 N N . LYS A 1 195 ? 15.274 -16.960 -14.678 1.00 73.06 195 LYS A N 1
ATOM 1540 C CA . LYS A 1 195 ? 14.134 -17.566 -13.975 1.00 73.06 195 LYS A CA 1
ATOM 1541 C C . LYS A 1 195 ? 13.420 -16.519 -13.112 1.00 73.06 195 LYS A C 1
ATOM 1543 O O . LYS A 1 195 ? 14.048 -15.642 -12.519 1.00 73.06 195 LYS A O 1
ATOM 1548 N N . ASN A 1 196 ? 12.096 -16.629 -13.026 1.00 75.75 196 ASN A N 1
ATOM 1549 C CA . ASN A 1 196 ? 11.332 -15.930 -11.997 1.00 75.75 196 ASN A CA 1
ATOM 1550 C C . ASN A 1 196 ? 11.616 -16.604 -10.652 1.00 75.75 196 ASN A C 1
ATOM 1552 O O . ASN A 1 196 ? 11.479 -17.820 -10.537 1.00 75.75 196 ASN A O 1
ATOM 1556 N N . TYR A 1 197 ? 12.016 -15.818 -9.654 1.00 79.44 197 TYR A N 1
ATOM 1557 C CA . TYR A 1 197 ? 12.307 -16.318 -8.314 1.00 79.44 197 TYR A CA 1
ATOM 1558 C C . TYR A 1 197 ? 11.254 -15.799 -7.340 1.00 79.44 197 TYR A C 1
ATOM 1560 O O . TYR A 1 197 ? 11.126 -14.585 -7.149 1.00 79.44 197 TYR A O 1
ATOM 1568 N N . SER A 1 198 ? 10.531 -16.722 -6.708 1.00 88.44 198 SER A N 1
ATOM 1569 C CA . SER A 1 198 ? 9.809 -16.432 -5.473 1.00 88.44 198 SER A CA 1
ATOM 1570 C C . SER A 1 198 ? 10.838 -16.220 -4.371 1.00 88.44 198 SER A C 1
ATOM 1572 O O . SER A 1 198 ? 11.711 -17.060 -4.163 1.00 88.44 198 SER A O 1
ATOM 1574 N N . ILE A 1 199 ? 10.764 -15.080 -3.694 1.00 92.75 199 ILE A N 1
ATOM 1575 C CA . ILE A 1 199 ? 11.655 -14.753 -2.581 1.00 92.75 199 ILE A CA 1
ATOM 1576 C C . ILE A 1 199 ? 11.167 -15.477 -1.325 1.00 92.75 199 ILE A C 1
ATOM 1578 O O . ILE A 1 199 ? 11.962 -16.086 -0.617 1.00 92.75 199 ILE A O 1
ATOM 1582 N N . ARG A 1 200 ? 9.862 -15.388 -1.043 1.00 96.19 200 ARG A N 1
ATOM 1583 C CA . ARG A 1 200 ? 9.206 -15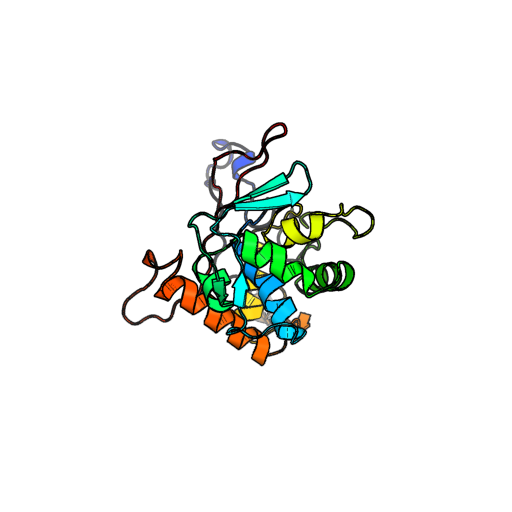.972 0.139 1.00 96.19 200 ARG A CA 1
ATOM 1584 C C . ARG A 1 200 ? 7.686 -15.929 0.003 1.00 96.19 200 ARG A C 1
ATOM 1586 O O . ARG A 1 200 ? 7.163 -15.128 -0.770 1.00 96.19 200 ARG A O 1
ATOM 1593 N N . ARG A 1 201 ? 6.990 -16.749 0.789 1.00 97.81 201 ARG A N 1
ATOM 1594 C CA . ARG A 1 201 ? 5.559 -16.579 1.066 1.00 97.81 201 ARG A CA 1
ATOM 1595 C C . ARG A 1 201 ? 5.403 -15.507 2.146 1.00 97.81 201 ARG A C 1
ATOM 1597 O O . ARG A 1 201 ? 6.092 -15.594 3.149 1.00 97.81 201 ARG A O 1
ATOM 1604 N N . VAL A 1 202 ? 4.561 -14.506 1.914 1.00 98.06 202 VAL A N 1
ATOM 1605 C CA . VAL A 1 202 ? 4.291 -13.379 2.821 1.00 98.06 202 VAL A CA 1
ATOM 1606 C C . VAL A 1 202 ? 3.011 -13.593 3.620 1.00 98.06 202 VAL A C 1
ATOM 1608 O O . VAL A 1 202 ? 2.988 -13.301 4.810 1.00 98.06 202 VAL A O 1
ATOM 1611 N N . ILE A 1 203 ? 1.982 -14.119 2.957 1.00 98.69 203 ILE A N 1
ATOM 1612 C CA . ILE A 1 203 ? 0.675 -14.448 3.530 1.00 98.69 203 ILE A CA 1
ATOM 1613 C C . ILE A 1 203 ? 0.219 -15.821 3.030 1.00 98.69 203 ILE A C 1
ATOM 1615 O O . ILE A 1 203 ? 0.726 -16.341 2.021 1.00 98.69 203 ILE A O 1
ATOM 1619 N N . SER A 1 204 ? -0.730 -16.421 3.739 1.00 98.75 204 SER A N 1
ATOM 1620 C CA . SER A 1 204 ? -1.428 -17.624 3.290 1.00 98.75 204 SER A CA 1
ATOM 1621 C C . SER A 1 204 ? -2.205 -17.375 1.988 1.00 98.75 204 SER A C 1
ATOM 1623 O O . SER A 1 204 ? -2.439 -16.230 1.583 1.00 98.75 204 SER A O 1
ATOM 1625 N N . LYS A 1 205 ? -2.577 -18.454 1.287 1.00 98.62 205 LYS A N 1
ATOM 1626 C CA . LYS A 1 205 ? -3.395 -18.317 0.071 1.00 98.62 205 LYS A CA 1
ATOM 1627 C C . LYS A 1 205 ? -4.793 -17.822 0.448 1.00 98.62 205 LYS A C 1
ATOM 1629 O O . LYS A 1 205 ? -5.355 -16.986 -0.243 1.00 98.62 205 LYS A O 1
ATOM 1634 N N . GLU A 1 206 ? -5.296 -18.304 1.572 1.00 98.69 206 GLU A N 1
ATOM 1635 C CA . GLU A 1 206 ? -6.589 -17.979 2.152 1.00 98.69 206 GLU A CA 1
ATOM 1636 C C . GLU A 1 206 ? -6.686 -16.475 2.442 1.00 98.69 206 GLU A C 1
ATOM 1638 O O . GLU A 1 206 ? -7.607 -15.815 1.965 1.00 98.69 206 GLU A O 1
ATOM 1643 N N . THR A 1 207 ? -5.684 -15.890 3.109 1.00 98.75 207 THR A N 1
ATOM 1644 C CA . THR A 1 207 ? -5.609 -14.433 3.310 1.00 98.75 207 THR A CA 1
ATOM 1645 C C . THR A 1 207 ? -5.536 -13.682 1.984 1.00 98.75 207 THR A C 1
ATOM 1647 O O . THR A 1 207 ? -6.205 -12.664 1.820 1.00 98.75 207 THR A O 1
ATOM 1650 N N . ALA A 1 208 ? -4.740 -14.159 1.020 1.00 98.69 208 ALA A N 1
ATOM 1651 C CA . ALA A 1 208 ? -4.635 -13.511 -0.288 1.00 98.69 208 ALA A CA 1
ATOM 1652 C C . ALA A 1 208 ? -5.987 -13.487 -1.027 1.00 98.69 208 ALA A C 1
ATOM 1654 O O . ALA A 1 208 ? -6.349 -12.457 -1.596 1.00 98.69 208 ALA A O 1
ATOM 1655 N N . ASP A 1 209 ? -6.751 -14.580 -0.967 1.00 98.56 209 ASP A N 1
ATOM 1656 C CA . ASP A 1 209 ? -8.082 -14.682 -1.568 1.00 98.56 209 ASP A CA 1
ATOM 1657 C C . ASP A 1 209 ? -9.085 -13.729 -0.882 1.00 98.56 209 ASP A C 1
ATOM 1659 O O . ASP A 1 209 ? -9.839 -13.039 -1.568 1.00 98.56 209 ASP A O 1
ATOM 1663 N N . LEU A 1 210 ? -9.056 -13.613 0.452 1.00 98.62 210 LEU A N 1
ATOM 1664 C CA . LEU A 1 210 ? -9.921 -12.689 1.207 1.00 98.62 210 LEU A CA 1
ATOM 1665 C C . LEU A 1 210 ? -9.597 -11.211 0.929 1.00 98.62 210 LEU A C 1
ATOM 1667 O O . LEU A 1 210 ? -10.496 -10.377 0.784 1.00 98.62 210 LEU A O 1
ATOM 1671 N N . VAL A 1 211 ? -8.311 -10.869 0.807 1.00 98.50 211 VAL A N 1
ATOM 1672 C CA . VAL A 1 211 ? -7.892 -9.516 0.408 1.00 98.50 211 VAL A CA 1
ATOM 1673 C C . VAL A 1 211 ? -8.321 -9.232 -1.034 1.00 98.50 211 VAL A C 1
ATOM 1675 O O . VAL A 1 211 ? -8.795 -8.134 -1.316 1.00 98.50 211 VAL A O 1
ATOM 1678 N N . MET A 1 212 ? -8.211 -10.211 -1.939 1.00 97.81 212 MET A N 1
ATOM 1679 C CA . MET A 1 212 ? -8.695 -10.087 -3.318 1.00 97.81 212 MET A CA 1
ATOM 1680 C C . MET A 1 212 ? -10.210 -9.844 -3.369 1.00 97.81 212 MET A C 1
ATOM 1682 O O . MET A 1 212 ? -10.648 -8.945 -4.079 1.00 97.81 212 MET A O 1
ATOM 1686 N N . GLN A 1 213 ? -10.999 -10.577 -2.577 1.00 96.88 213 GLN A N 1
ATOM 1687 C CA . GLN A 1 213 ? -12.446 -10.361 -2.448 1.00 96.88 213 GLN A CA 1
ATOM 1688 C C . GLN A 1 213 ? -12.766 -8.937 -1.972 1.00 96.88 213 GLN A C 1
ATOM 1690 O O . GLN A 1 213 ? -13.643 -8.274 -2.520 1.00 96.88 213 GLN A O 1
ATOM 1695 N N . SER A 1 214 ? -12.018 -8.434 -0.990 1.00 97.44 214 SER A N 1
ATOM 1696 C CA . SER A 1 214 ? -12.207 -7.068 -0.485 1.00 97.44 214 SER A CA 1
ATOM 1697 C C . SER A 1 214 ? -11.855 -6.007 -1.536 1.00 97.44 214 SER A C 1
ATOM 1699 O O . SER A 1 214 ? -12.489 -4.959 -1.600 1.00 97.44 214 SER A O 1
ATOM 1701 N N . LEU A 1 215 ? -10.852 -6.269 -2.380 1.00 97.31 215 LEU A N 1
ATOM 1702 C CA . LEU A 1 215 ? -10.465 -5.396 -3.493 1.00 97.31 215 LEU A CA 1
ATOM 1703 C C . LEU A 1 215 ? -11.469 -5.430 -4.655 1.00 97.31 215 LEU A C 1
ATOM 1705 O O . LEU A 1 215 ? -11.631 -4.417 -5.329 1.00 97.31 215 LEU A O 1
ATOM 1709 N N . ASP A 1 216 ? -12.137 -6.559 -4.892 1.00 95.44 216 ASP A N 1
ATOM 1710 C CA . ASP A 1 216 ? -13.265 -6.666 -5.832 1.00 95.44 216 ASP A CA 1
ATOM 1711 C C . ASP A 1 216 ? -14.433 -5.786 -5.348 1.00 95.44 216 ASP A C 1
ATOM 1713 O O . ASP A 1 216 ? -14.986 -4.982 -6.097 1.00 95.44 216 ASP A O 1
ATOM 1717 N N . LYS A 1 217 ? -14.711 -5.804 -4.035 1.00 95.12 217 LYS A N 1
ATOM 1718 C CA . LYS A 1 217 ? -15.768 -4.987 -3.418 1.00 95.12 217 LYS A CA 1
ATOM 1719 C C . LYS A 1 217 ? -15.580 -3.479 -3.616 1.00 95.12 217 LYS A C 1
ATOM 1721 O O . LYS A 1 217 ? -16.555 -2.751 -3.812 1.00 95.12 217 LYS A O 1
ATOM 1726 N N . VAL A 1 218 ? -14.329 -3.008 -3.625 1.00 95.69 218 VAL A N 1
ATOM 1727 C CA . VAL A 1 218 ? -13.986 -1.605 -3.935 1.00 95.69 218 VAL A CA 1
ATOM 1728 C C . VAL A 1 218 ? -14.461 -1.205 -5.334 1.00 95.69 218 VAL A C 1
ATOM 1730 O O . VAL A 1 218 ? -14.875 -0.061 -5.527 1.00 95.69 218 VAL A O 1
ATOM 1733 N N . ILE A 1 219 ? -14.394 -2.119 -6.302 1.00 94.69 219 ILE A N 1
ATOM 1734 C CA . ILE A 1 219 ? -14.822 -1.886 -7.687 1.00 94.69 219 ILE A CA 1
ATOM 1735 C C . ILE A 1 219 ? -16.333 -2.098 -7.839 1.00 94.69 219 ILE A C 1
ATOM 1737 O O . ILE A 1 219 ? -16.975 -1.416 -8.627 1.00 94.69 219 ILE A O 1
ATOM 1741 N N . GLU A 1 220 ? -16.934 -3.004 -7.071 1.00 92.12 220 GLU A N 1
ATOM 1742 C CA . GLU A 1 220 ? -18.374 -3.271 -7.153 1.00 92.12 220 GLU A CA 1
ATOM 1743 C C . GLU A 1 220 ? -19.214 -2.098 -6.618 1.00 92.12 220 GLU A C 1
ATOM 1745 O O . GLU A 1 220 ? -20.138 -1.620 -7.285 1.00 92.12 220 GLU A O 1
ATOM 1750 N N . ILE A 1 221 ? -18.899 -1.634 -5.404 1.00 92.25 221 ILE A N 1
ATOM 1751 C CA . ILE A 1 221 ? -19.735 -0.671 -4.669 1.00 92.25 221 ILE A CA 1
ATOM 1752 C C . ILE A 1 221 ? -18.972 0.541 -4.135 1.00 92.25 221 ILE A C 1
ATOM 1754 O O . ILE A 1 221 ? -19.599 1.518 -3.736 1.00 92.25 221 ILE A O 1
ATOM 1758 N N . GLY A 1 222 ? -17.642 0.464 -4.091 1.00 91.38 222 GLY A N 1
ATOM 1759 C CA . GLY A 1 222 ? -16.804 1.413 -3.373 1.00 91.38 222 GLY A CA 1
ATOM 1760 C C . GLY A 1 222 ? -16.212 2.514 -4.246 1.00 91.38 222 GLY A C 1
ATOM 1761 O O . GLY A 1 222 ? -16.732 2.897 -5.295 1.00 91.38 222 GLY A O 1
ATOM 1762 N N . THR A 1 223 ? -15.056 3.011 -3.808 1.00 87.88 223 THR A N 1
ATOM 1763 C CA . THR A 1 223 ? -14.382 4.160 -4.427 1.00 87.88 223 THR A CA 1
ATOM 1764 C C . THR A 1 223 ? -13.875 3.908 -5.851 1.00 87.88 223 THR A C 1
ATOM 1766 O O . THR A 1 223 ? -13.509 4.860 -6.532 1.00 87.88 223 THR A O 1
ATOM 1769 N N . GLY A 1 224 ? -13.808 2.654 -6.307 1.00 88.69 224 GLY A N 1
ATOM 1770 C CA . GLY A 1 224 ? -13.307 2.274 -7.632 1.00 88.69 224 GLY A CA 1
ATOM 1771 C C . GLY A 1 224 ? -14.397 1.940 -8.650 1.00 88.69 224 GLY A C 1
ATOM 1772 O O . GLY A 1 224 ? -14.077 1.371 -9.690 1.00 88.69 224 GLY A O 1
ATOM 1773 N N . LYS A 1 225 ? -15.663 2.266 -8.363 1.00 89.88 225 LYS A N 1
ATOM 1774 C CA . LYS A 1 225 ? -16.831 1.841 -9.150 1.00 89.88 225 LYS A CA 1
ATOM 1775 C C . LYS A 1 225 ? -16.774 2.168 -10.643 1.00 89.88 225 LYS A C 1
ATOM 1777 O O . LYS A 1 225 ? -17.285 1.409 -11.459 1.00 89.88 225 LYS A O 1
ATOM 1782 N N . GLU A 1 226 ? -16.118 3.262 -11.015 1.00 88.69 226 GLU A N 1
ATOM 1783 C CA . GLU A 1 226 ? -15.939 3.663 -12.418 1.00 88.69 226 GLU A CA 1
ATOM 1784 C C . GLU A 1 226 ? -15.084 2.677 -13.234 1.00 88.69 226 GLU A C 1
ATOM 1786 O O . GLU A 1 226 ? -15.139 2.682 -14.461 1.00 88.69 226 GLU A O 1
ATOM 1791 N N . LEU A 1 227 ? -14.308 1.814 -12.569 1.00 87.75 227 LEU A N 1
ATOM 1792 C CA . LEU A 1 227 ? -13.491 0.773 -13.197 1.00 87.75 227 LEU A CA 1
ATOM 1793 C C . LEU A 1 227 ? -14.234 -0.561 -13.351 1.00 87.75 227 LEU A C 1
ATOM 1795 O O . LEU A 1 227 ? -13.619 -1.549 -13.750 1.00 87.75 227 LEU A O 1
ATOM 1799 N N . ASN A 1 228 ? -15.529 -0.618 -13.031 1.00 89.25 228 ASN A N 1
ATOM 1800 C CA . ASN A 1 228 ? -16.336 -1.813 -13.235 1.00 89.25 228 ASN A CA 1
ATOM 1801 C C . ASN A 1 228 ? -16.659 -1.974 -14.729 1.00 89.25 228 ASN A C 1
ATOM 1803 O O . ASN A 1 228 ? -17.559 -1.324 -15.261 1.00 89.25 228 ASN A O 1
ATOM 1807 N N . LEU A 1 229 ? -15.868 -2.802 -15.414 1.00 88.62 229 LEU A N 1
ATOM 1808 C CA . LEU A 1 229 ? -15.999 -3.056 -16.846 1.00 88.62 229 LEU A CA 1
ATOM 1809 C C . LEU A 1 229 ? -16.809 -4.324 -17.107 1.00 88.62 229 LEU A C 1
ATOM 1811 O O . LEU A 1 229 ? -16.505 -5.392 -16.570 1.00 88.62 229 LEU A O 1
ATOM 1815 N N . ASP A 1 230 ? -17.761 -4.230 -18.034 1.00 84.75 230 ASP A N 1
ATOM 1816 C CA . ASP A 1 230 ? -18.528 -5.383 -18.491 1.00 84.75 230 ASP A CA 1
ATOM 1817 C C . ASP A 1 230 ? -17.590 -6.505 -18.970 1.00 84.75 230 ASP A C 1
ATOM 1819 O O . ASP A 1 230 ? -16.709 -6.299 -19.808 1.00 84.75 230 ASP A O 1
ATOM 1823 N N . ASN A 1 231 ? -17.825 -7.722 -18.471 1.00 89.69 231 ASN A N 1
ATOM 1824 C CA . ASN A 1 231 ? -17.088 -8.956 -18.787 1.00 89.69 231 ASN A CA 1
ATOM 1825 C C . ASN A 1 231 ? -15.679 -9.100 -18.185 1.00 89.69 231 ASN A C 1
ATOM 1827 O O . ASN A 1 231 ? -15.019 -10.108 -18.454 1.00 89.69 231 ASN A O 1
ATOM 1831 N N . TYR A 1 232 ? -15.222 -8.172 -17.341 1.00 89.88 232 TYR A N 1
ATOM 1832 C CA . TYR A 1 232 ? -13.946 -8.301 -16.634 1.00 89.88 232 TYR A CA 1
ATOM 1833 C C . TYR A 1 232 ? -14.150 -8.305 -15.122 1.00 89.88 232 TYR A C 1
ATOM 1835 O O . TYR A 1 232 ? -14.887 -7.494 -14.578 1.00 89.88 232 TYR A O 1
ATOM 1843 N N . LYS A 1 233 ? -13.446 -9.203 -14.424 1.00 89.25 233 LYS A N 1
ATOM 1844 C CA . LYS A 1 233 ? -13.301 -9.113 -12.968 1.00 89.25 233 LYS A CA 1
ATOM 1845 C C . LYS A 1 233 ? -12.071 -8.282 -12.651 1.00 89.25 233 LYS A C 1
ATOM 1847 O O . LYS A 1 233 ? -10.949 -8.711 -12.929 1.00 89.25 233 LYS A O 1
ATOM 1852 N N . ILE A 1 234 ? -12.298 -7.094 -12.108 1.00 92.38 234 ILE A N 1
ATOM 1853 C CA . ILE A 1 234 ? -11.256 -6.140 -11.743 1.00 92.38 234 ILE A CA 1
ATOM 1854 C C . ILE A 1 234 ? -11.308 -5.977 -10.233 1.00 92.38 234 ILE A C 1
ATOM 1856 O O . ILE A 1 234 ? -12.361 -5.729 -9.667 1.00 92.38 234 ILE A O 1
ATOM 1860 N N . ALA A 1 235 ? -10.150 -6.098 -9.596 1.00 94.31 235 ALA A N 1
ATOM 1861 C CA . ALA A 1 235 ? -9.980 -5.857 -8.176 1.00 94.31 235 ALA A CA 1
ATOM 1862 C C . ALA A 1 235 ? -8.877 -4.816 -8.008 1.00 94.31 235 ALA A C 1
ATOM 1864 O O . ALA A 1 235 ? -7.825 -4.899 -8.651 1.00 94.31 235 ALA A O 1
ATOM 1865 N N . GLY A 1 236 ? -9.106 -3.818 -7.164 1.00 93.44 236 GLY A N 1
ATOM 1866 C CA . GLY A 1 236 ? -8.163 -2.721 -7.021 1.00 93.44 236 GLY A CA 1
ATOM 1867 C C . GLY A 1 236 ? -8.481 -1.807 -5.856 1.00 93.44 236 GLY A C 1
ATOM 1868 O O . GLY A 1 236 ? -9.459 -1.986 -5.137 1.00 93.44 236 GLY A O 1
ATOM 1869 N N . LYS A 1 237 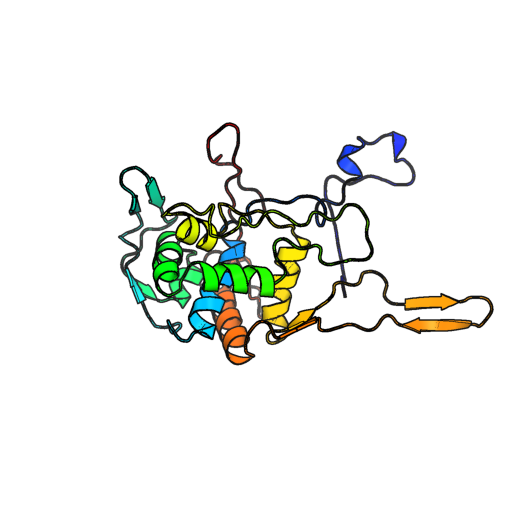? -7.621 -0.811 -5.657 1.00 93.75 237 LYS A N 1
ATOM 1870 C CA . LYS A 1 237 ? -7.814 0.210 -4.635 1.00 93.75 237 LYS A CA 1
ATOM 1871 C C . LYS A 1 237 ?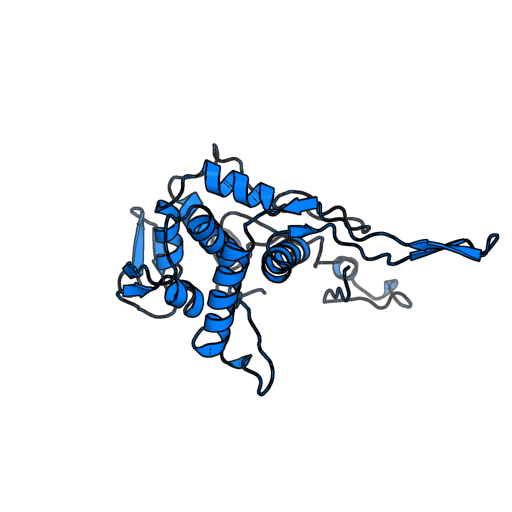 -7.480 1.574 -5.199 1.00 93.75 237 LYS A C 1
ATOM 1873 O O . LYS A 1 237 ? -6.442 1.750 -5.830 1.00 93.75 237 LYS A O 1
ATOM 1878 N N . THR A 1 238 ? -8.334 2.550 -4.916 1.00 86.38 238 THR A N 1
ATOM 1879 C CA . THR A 1 238 ? -8.035 3.942 -5.245 1.00 86.38 238 THR A CA 1
ATOM 1880 C C . THR A 1 238 ? -6.981 4.515 -4.309 1.00 86.38 238 THR A C 1
ATOM 1882 O O . THR A 1 238 ? -6.958 4.234 -3.101 1.00 86.38 238 THR A O 1
ATOM 1885 N N . GLY A 1 239 ? -6.115 5.335 -4.890 1.00 70.88 239 GLY A N 1
ATOM 1886 C CA . GLY A 1 239 ? -5.136 6.124 -4.177 1.00 70.88 239 GLY A CA 1
ATOM 1887 C C . GLY A 1 239 ? -5.572 7.569 -4.084 1.00 70.88 239 GLY A C 1
ATOM 1888 O O . GLY A 1 239 ? -5.823 8.216 -5.090 1.00 70.88 239 GLY A O 1
ATOM 1889 N N . THR A 1 240 ? -5.623 8.066 -2.856 1.00 65.31 240 THR A N 1
ATOM 1890 C CA . THR A 1 240 ? -5.687 9.493 -2.578 1.00 65.31 240 THR A CA 1
ATOM 1891 C C . THR A 1 240 ? -4.623 9.744 -1.526 1.00 65.31 240 THR A C 1
ATOM 1893 O O . THR A 1 240 ? -4.803 9.353 -0.371 1.00 65.31 240 THR A O 1
ATOM 1896 N N . ALA A 1 241 ? -3.476 10.285 -1.929 1.00 58.66 241 ALA A N 1
ATOM 1897 C CA . ALA A 1 241 ? -2.403 10.643 -1.010 1.00 58.66 241 ALA A CA 1
ATOM 1898 C C . ALA A 1 241 ? -2.256 12.164 -0.975 1.00 58.66 241 ALA A C 1
ATOM 1900 O O . ALA A 1 241 ? -2.030 12.797 -2.007 1.00 58.66 241 ALA A O 1
ATOM 1901 N N . GLN A 1 242 ? -2.394 12.736 0.220 1.00 56.66 242 GLN A N 1
ATOM 1902 C CA . GLN A 1 242 ? -2.080 14.137 0.474 1.00 56.66 242 GLN A CA 1
ATOM 1903 C C . GLN A 1 242 ? -0.557 14.291 0.496 1.00 56.66 242 GLN A C 1
ATOM 1905 O O . GLN A 1 242 ? 0.121 13.594 1.251 1.00 56.66 242 GLN A O 1
ATOM 1910 N N . LYS A 1 243 ? 0.011 15.192 -0.313 1.00 55.44 243 LYS A N 1
ATOM 1911 C CA . LYS A 1 243 ? 1.456 15.471 -0.231 1.00 55.44 243 LYS A CA 1
ATOM 1912 C C . LYS A 1 243 ? 1.762 16.314 0.997 1.00 55.44 243 LYS A C 1
ATOM 1914 O O . LYS A 1 243 ? 1.150 17.363 1.151 1.00 55.44 243 LYS A O 1
ATOM 1919 N N . TYR A 1 244 ? 2.748 15.928 1.798 1.00 50.25 244 TYR A N 1
ATOM 1920 C CA . TYR A 1 244 ? 3.297 16.796 2.838 1.00 50.25 244 TYR A CA 1
ATOM 1921 C C . TYR A 1 244 ? 4.155 17.905 2.204 1.00 50.25 244 TYR A C 1
ATOM 1923 O O . TYR A 1 244 ? 5.137 17.606 1.520 1.00 50.25 244 TYR A O 1
ATOM 1931 N N . ILE A 1 245 ? 3.773 19.168 2.397 1.00 52.41 245 ILE A N 1
ATOM 1932 C CA . ILE A 1 245 ? 4.465 20.360 1.885 1.00 52.41 245 ILE A CA 1
ATOM 1933 C C . ILE A 1 245 ? 4.608 21.347 3.052 1.00 52.41 245 ILE A C 1
ATOM 1935 O O . ILE A 1 245 ? 3.621 21.699 3.688 1.00 52.41 245 ILE A O 1
ATOM 1939 N N . ASP A 1 246 ? 5.840 21.764 3.357 1.00 50.19 246 ASP A N 1
ATOM 1940 C CA . ASP A 1 246 ? 6.161 22.855 4.295 1.00 50.19 246 ASP A CA 1
ATOM 1941 C C . ASP A 1 246 ? 5.516 22.793 5.697 1.00 50.19 246 ASP A C 1
ATOM 1943 O O . ASP A 1 246 ? 5.258 23.821 6.316 1.00 50.19 246 ASP A O 1
ATOM 1947 N N . GLY A 1 247 ? 5.304 21.593 6.244 1.00 50.97 247 GLY A N 1
ATOM 1948 C CA . GLY A 1 247 ? 4.748 21.425 7.595 1.00 50.97 247 GLY A CA 1
ATOM 1949 C C . GLY A 1 247 ? 3.297 20.951 7.635 1.00 50.97 247 GLY A C 1
ATOM 1950 O O . GLY A 1 247 ? 2.815 20.586 8.707 1.00 50.97 247 GLY A O 1
ATOM 1951 N N . GLU A 1 248 ? 2.617 20.908 6.487 1.00 42.84 248 GLU A N 1
ATOM 1952 C CA . GLU A 1 248 ? 1.198 20.562 6.391 1.00 42.84 248 GLU A CA 1
ATOM 1953 C C . GLU A 1 248 ? 0.923 19.569 5.251 1.00 42.84 248 GLU A C 1
ATOM 1955 O O . GLU A 1 248 ? 1.649 19.483 4.259 1.00 42.84 248 GLU A O 1
ATOM 1960 N N . TYR A 1 249 ? -0.148 18.785 5.385 1.00 57.09 249 TYR A N 1
ATOM 1961 C CA . TYR A 1 249 ? -0.627 17.922 4.306 1.00 57.09 249 TYR A CA 1
ATOM 1962 C C . TYR A 1 249 ? -1.435 18.756 3.306 1.00 57.09 249 TYR A C 1
ATOM 1964 O O . TYR A 1 249 ? -2.470 19.322 3.640 1.00 57.09 249 TYR A O 1
ATOM 1972 N N . SER A 1 250 ? -0.960 18.829 2.066 1.00 44.31 250 SER A N 1
ATOM 1973 C CA . SER A 1 250 ? -1.630 19.531 0.973 1.00 44.31 250 SER A CA 1
ATOM 1974 C C . SER A 1 250 ? -2.895 18.808 0.505 1.00 44.31 250 SER A C 1
ATOM 1976 O O . SER A 1 250 ? -2.993 17.580 0.540 1.00 44.31 250 SER A O 1
ATOM 1978 N N . ASN A 1 251 ? -3.826 19.580 -0.059 1.00 41.97 251 ASN A N 1
ATOM 1979 C CA . ASN A 1 251 ? -4.997 19.059 -0.773 1.00 41.97 251 ASN A CA 1
ATOM 1980 C C . ASN A 1 251 ? -4.651 18.488 -2.163 1.00 41.97 251 ASN A C 1
ATOM 1982 O O . ASN A 1 251 ? -5.542 18.046 -2.885 1.00 41.97 251 ASN A O 1
ATOM 1986 N N . TYR A 1 252 ? -3.375 18.522 -2.569 1.00 35.38 252 TYR A N 1
ATOM 1987 C CA . TYR A 1 252 ? -2.945 17.987 -3.852 1.00 35.38 252 TYR A CA 1
ATOM 1988 C C . TYR A 1 252 ? -2.814 16.469 -3.758 1.00 35.38 252 TYR A C 1
ATOM 1990 O O . TYR A 1 252 ? -1.943 15.942 -3.060 1.00 35.38 252 TYR A O 1
ATOM 1998 N N . ILE A 1 253 ? -3.684 15.787 -4.495 1.00 42.28 253 ILE A N 1
ATOM 1999 C CA . ILE A 1 253 ? -3.716 14.336 -4.609 1.00 42.28 253 ILE A CA 1
ATOM 2000 C C . ILE A 1 253 ? -2.682 13.931 -5.656 1.00 42.28 253 ILE A C 1
ATOM 2002 O O . ILE A 1 253 ? -2.796 14.312 -6.819 1.00 42.28 253 ILE A O 1
ATOM 2006 N N . ALA A 1 254 ? -1.667 13.170 -5.255 1.00 39.47 254 ALA A N 1
ATOM 2007 C CA . ALA A 1 254 ? -0.835 12.446 -6.209 1.00 39.47 254 ALA A CA 1
ATOM 2008 C C . ALA A 1 254 ? -0.999 10.947 -6.013 1.00 39.47 254 ALA A C 1
ATOM 2010 O O . ALA A 1 254 ? -0.596 10.404 -4.987 1.00 39.47 254 ALA A O 1
ATOM 2011 N N . THR A 1 255 ? -1.530 10.308 -7.044 1.00 39.94 255 THR A N 1
ATOM 2012 C CA . THR A 1 255 ? -1.196 8.938 -7.428 1.00 39.94 255 THR A CA 1
ATOM 2013 C C . THR A 1 255 ? -1.082 8.886 -8.932 1.00 39.94 255 THR A C 1
ATOM 2015 O O . THR A 1 255 ? -1.982 9.464 -9.579 1.00 39.94 255 THR A O 1
#

Secondary structure (DSSP, 8-state):
-------SS---GGGGGGS-GGGG--HHHH--B--GGGGGHHHHHHHHHTTS--TT-EEE-GGGEEEEETTEEEE-SS--SEEEHHHHHHTT-HHHHHHHGGGS-HHHHHHHHHHTTTTS----SSSS----B---GGG--TTHHHHHHTT-S-BB-HHHHHHHHHHHHTTSEEE---S--EEEETTTTEEEE----EEEE-S-HHHHHHHHHHHHHHHHTSTTGGG--TT----------EEEETTEEEEEE--

Organism: NCBI:txid408172

InterPro domains:
  IPR001460 Penicillin-binding protein, transpeptidase [PF00905] (2-250)
  IPR012338 Beta-lactamase/transpeptidase-like [G3DSA:3.40.710.10] (26-220)
  IPR012338 Beta-lactamase/transpeptidase-like [SSF56601] (1-252)
  IPR050515 Class D beta-lactamase/transpeptidase [PTHR30627] (2-249)

pLDDT: mean 91.59, std 12.12, range [35.38, 98.75]

Foldseek 3Di:
DPPDADDPPAADPVPRVVDDPVRPDRQLFQPWFQFFLLLLLQLLLLCVQVVLFDQQDKDALPQFWDCLDPPDIGGFPGGDGIDGNLVCNQAVRLSRLLVSLVSDDPVSSLVLCVLLVAQHHLPEVDPNGDRWDDDDPVPADPRNSSQVSRRPPTIDGNNSSVQSLVCLVVQAFRKRDYPDQWDADPVVRDIGGDDIDGPDGSGGSVSSVSSQVSQLSNCVPGPNVVPDDPPDRDGGHDTFAFGDDPNDGHNDGDD